Protein AF-A0A1V5X1Z9-F1 (afdb_monomer_lite)

Secondary structure (DSSP, 8-state):
-EEEEEEEEEESSEEE-TT-PPSS-----EEEE-TTS-EEEE-SB-SPPP-STTPPPPPP-TTPPPPPPPP--TTT-BPPPPPPBSSBPPPPPPBTTS-PPPSTT-PPPP-SSSSPPPPBSS-STTPPB---BEEEEEEEEEEE-TT-EEE----PPPP-B---TTS----B-PPPPPPP-EEEEEEEEEEEESSEEE-PPP-SSSPPPP--EEEEE---

Structure (mmCIF, N/CA/C/O backbone):
data_AF-A0A1V5X1Z9-F1
#
_entry.id   AF-A0A1V5X1Z9-F1
#
loop_
_atom_site.group_PDB
_atom_site.id
_atom_site.type_symbol
_atom_site.label_atom_id
_atom_site.label_alt_id
_atom_site.label_comp_id
_atom_site.label_asym_id
_atom_site.label_entity_id
_atom_site.label_seq_id
_atom_site.pdbx_PDB_ins_code
_atom_site.Cartn_x
_atom_site.Cartn_y
_atom_site.Cartn_z
_atom_site.occupancy
_atom_site.B_iso_or_equiv
_atom_site.auth_seq_id
_atom_site.auth_comp_id
_atom_site.auth_asym_id
_atom_site.auth_atom_id
_atom_site.pdbx_PDB_model_num
ATOM 1 N N . MET A 1 1 ? 0.249 -7.127 9.457 1.00 92.25 1 MET A N 1
ATOM 2 C CA . MET A 1 1 ? 0.283 -6.802 10.901 1.00 92.25 1 MET A CA 1
ATOM 3 C C . MET A 1 1 ? -1.135 -6.832 11.445 1.00 92.25 1 MET A C 1
ATOM 5 O O . MET A 1 1 ? -2.021 -6.294 10.791 1.00 92.25 1 MET A O 1
ATOM 9 N N . PHE A 1 2 ? -1.340 -7.444 12.611 1.00 95.25 2 PHE A N 1
ATOM 10 C CA . PHE A 1 2 ? -2.622 -7.469 13.317 1.00 95.25 2 PHE A CA 1
ATOM 11 C C . PHE A 1 2 ? -2.446 -6.889 14.725 1.00 95.25 2 PHE A C 1
ATOM 13 O O . PHE A 1 2 ? -1.448 -7.183 15.382 1.00 95.25 2 PHE A O 1
ATOM 20 N N . MET A 1 3 ? -3.392 -6.063 15.171 1.00 97.62 3 MET A N 1
ATOM 21 C CA . MET A 1 3 ? -3.422 -5.475 16.510 1.00 97.62 3 MET A CA 1
ATOM 22 C C . MET A 1 3 ? -4.792 -5.706 17.142 1.00 97.62 3 MET A C 1
ATOM 24 O O . MET A 1 3 ? -5.802 -5.303 16.570 1.00 97.62 3 MET A O 1
ATOM 28 N N . TYR A 1 4 ? -4.811 -6.290 18.338 1.00 96.69 4 TYR A N 1
ATOM 29 C CA . TYR A 1 4 ? -6.003 -6.410 19.172 1.00 96.69 4 TYR A CA 1
ATOM 30 C C . TYR A 1 4 ? -5.846 -5.534 20.414 1.00 96.69 4 TYR A C 1
ATOM 32 O O . TYR A 1 4 ? -4.855 -5.652 21.135 1.00 96.69 4 TYR A O 1
ATOM 40 N N . ILE A 1 5 ? -6.815 -4.652 20.648 1.00 97.81 5 ILE A N 1
ATOM 41 C CA . ILE A 1 5 ? -6.845 -3.749 21.793 1.00 97.81 5 ILE A CA 1
ATOM 42 C C . ILE A 1 5 ? -8.166 -3.948 22.534 1.00 97.81 5 ILE A C 1
ATOM 44 O O . ILE A 1 5 ? -9.228 -3.545 22.058 1.00 97.81 5 ILE A O 1
ATOM 48 N N . ASP A 1 6 ? -8.098 -4.514 23.739 1.00 94.50 6 ASP A N 1
ATOM 49 C CA . ASP A 1 6 ? -9.248 -4.594 24.644 1.00 94.50 6 ASP A CA 1
ATOM 50 C C . ASP A 1 6 ? -9.464 -3.254 25.366 1.00 94.50 6 ASP A C 1
ATOM 52 O O . ASP A 1 6 ? -9.187 -3.092 26.553 1.00 94.50 6 ASP A O 1
ATOM 56 N N . GLY A 1 7 ? -9.880 -2.238 24.610 1.00 96.19 7 GLY A N 1
ATOM 57 C CA . GLY A 1 7 ? -10.048 -0.884 25.127 1.00 96.19 7 GLY A CA 1
ATOM 58 C C . GLY A 1 7 ? -9.878 0.198 24.068 1.00 96.19 7 GLY A C 1
ATOM 59 O O . GLY A 1 7 ? -10.197 0.004 22.894 1.00 96.19 7 GLY A O 1
ATOM 60 N N . ALA A 1 8 ? -9.396 1.361 24.503 1.00 97.50 8 ALA A N 1
ATOM 61 C CA . ALA A 1 8 ? -9.152 2.500 23.629 1.00 97.50 8 ALA A CA 1
ATOM 62 C C . ALA A 1 8 ? -7.737 2.458 23.029 1.00 97.50 8 ALA A C 1
ATOM 64 O O . ALA A 1 8 ? -6.744 2.380 23.751 1.00 97.50 8 ALA A O 1
ATOM 65 N N . LEU A 1 9 ? -7.649 2.576 21.705 1.00 98.38 9 LEU A N 1
ATOM 66 C CA . LEU A 1 9 ? -6.423 2.865 20.972 1.00 98.38 9 LEU A CA 1
ATOM 67 C C . LEU A 1 9 ? -6.322 4.377 20.742 1.00 98.38 9 LEU A C 1
ATOM 69 O O . LEU A 1 9 ? -7.081 4.932 19.948 1.00 98.38 9 LEU A O 1
ATOM 73 N N . THR A 1 10 ? -5.349 5.027 21.381 1.00 98.25 10 THR A N 1
ATOM 74 C CA . THR A 1 10 ? -5.017 6.438 21.131 1.00 98.25 10 THR A CA 1
ATOM 75 C C . THR A 1 10 ? -3.723 6.539 20.331 1.00 98.25 10 THR A C 1
ATOM 77 O O . THR A 1 10 ? -2.655 6.151 20.803 1.00 98.25 10 THR A O 1
ATOM 80 N N . VAL A 1 11 ? -3.800 7.091 19.121 1.00 98.31 11 VAL A N 1
ATOM 81 C CA . VAL A 1 11 ? -2.659 7.266 18.217 1.00 98.31 11 VAL A CA 1
ATOM 82 C C . VAL A 1 11 ? -2.198 8.719 18.252 1.00 98.31 11 VAL A C 1
ATOM 84 O O . VAL A 1 11 ? -2.808 9.581 17.627 1.00 98.31 11 VAL A O 1
ATOM 87 N N . ASN A 1 12 ? -1.096 8.966 18.967 1.00 97.69 12 ASN A N 1
ATOM 88 C CA . ASN A 1 12 ? -0.412 10.269 19.016 1.00 97.69 12 ASN A CA 1
ATOM 89 C C . ASN A 1 12 ? 0.846 10.337 18.137 1.00 97.69 12 ASN A C 1
ATOM 91 O O . ASN A 1 12 ? 1.327 11.425 17.826 1.00 97.69 12 ASN A O 1
ATOM 95 N N . GLY A 1 13 ? 1.369 9.168 17.757 1.00 97.50 13 GLY A N 1
ATOM 96 C CA . GLY A 1 13 ? 2.518 8.998 16.872 1.00 97.50 13 GLY A CA 1
ATOM 97 C C . GLY A 1 13 ? 2.114 8.362 15.544 1.00 97.50 13 GLY A C 1
ATOM 98 O O . GLY A 1 13 ? 1.044 8.639 15.010 1.00 97.50 13 GLY A O 1
ATOM 99 N N . THR A 1 14 ? 2.969 7.497 14.998 1.00 98.31 14 THR A N 1
ATOM 100 C CA . THR A 1 14 ? 2.720 6.835 13.711 1.00 98.31 14 THR A CA 1
ATOM 101 C C . THR A 1 14 ? 2.640 5.318 13.866 1.00 98.31 14 THR A C 1
ATOM 103 O O . THR A 1 14 ? 3.598 4.692 14.309 1.00 98.31 14 THR A O 1
ATOM 106 N N . ILE A 1 15 ? 1.530 4.724 13.426 1.00 98.56 15 ILE A N 1
ATOM 107 C CA . ILE A 1 15 ? 1.424 3.293 13.117 1.00 98.56 15 ILE A CA 1
ATOM 108 C C . ILE A 1 15 ? 1.569 3.162 11.600 1.00 98.56 15 ILE A C 1
ATOM 110 O O . ILE A 1 15 ? 0.828 3.797 10.850 1.00 98.56 15 ILE A O 1
ATOM 114 N N . SER A 1 16 ? 2.546 2.385 11.126 1.00 97.88 16 SER A N 1
ATOM 115 C CA . SER A 1 16 ? 2.891 2.363 9.702 1.00 97.88 16 SER A CA 1
ATOM 116 C C . SER A 1 16 ? 3.192 0.968 9.171 1.00 97.88 16 SER A C 1
ATOM 118 O O . SER A 1 16 ? 4.108 0.304 9.649 1.00 97.88 16 SER A O 1
ATOM 120 N N . MET A 1 17 ? 2.498 0.603 8.095 1.00 98.25 17 MET A N 1
ATOM 121 C CA . MET A 1 17 ? 2.847 -0.480 7.169 1.00 98.25 17 MET A CA 1
ATOM 122 C C . MET A 1 17 ? 3.291 0.059 5.795 1.00 98.25 17 MET A C 1
ATOM 124 O O . MET A 1 17 ? 3.358 -0.687 4.818 1.00 98.25 17 MET A O 1
ATOM 128 N N . THR A 1 18 ? 3.635 1.352 5.717 1.00 98.19 18 THR A N 1
ATOM 129 C CA . THR A 1 18 ? 4.246 1.960 4.526 1.00 98.19 18 THR A CA 1
ATOM 130 C C . THR A 1 18 ? 5.542 1.249 4.163 1.00 98.19 18 THR A C 1
ATOM 132 O O . THR A 1 18 ? 6.395 1.093 5.039 1.00 98.19 18 THR A O 1
ATOM 135 N N . ALA A 1 19 ? 5.683 0.858 2.892 1.00 97.06 19 ALA A N 1
ATOM 136 C CA . ALA A 1 19 ? 6.853 0.151 2.360 1.00 97.06 19 ALA A CA 1
ATOM 137 C C . ALA A 1 19 ? 7.224 -1.140 3.135 1.00 97.06 19 ALA A C 1
ATOM 139 O O . ALA A 1 19 ? 8.391 -1.519 3.205 1.00 97.06 19 ALA A O 1
ATOM 140 N N . ARG A 1 20 ? 6.243 -1.806 3.763 1.00 97.50 20 ARG A N 1
ATOM 141 C CA . ARG A 1 20 ? 6.429 -3.001 4.615 1.00 97.50 20 ARG A CA 1
ATOM 142 C C . ARG A 1 20 ? 5.559 -4.197 4.202 1.00 97.50 20 ARG A C 1
ATOM 144 O O . ARG A 1 20 ? 5.287 -5.072 5.020 1.00 97.50 20 ARG A O 1
ATOM 151 N N . GLY A 1 21 ? 5.087 -4.229 2.960 1.00 97.50 21 GLY A N 1
ATOM 152 C CA . GLY A 1 21 ? 4.392 -5.376 2.381 1.00 97.50 21 GLY A CA 1
ATOM 153 C C . GLY A 1 21 ? 5.284 -6.618 2.309 1.00 97.50 21 GLY A C 1
ATOM 154 O O . GLY A 1 21 ? 6.498 -6.519 2.116 1.00 97.50 21 GLY A O 1
ATOM 155 N N . ALA A 1 22 ? 4.671 -7.792 2.471 1.00 97.19 22 ALA A N 1
ATOM 156 C CA . ALA A 1 22 ? 5.354 -9.073 2.314 1.00 97.19 22 ALA A CA 1
ATOM 157 C C . ALA A 1 22 ? 5.874 -9.264 0.875 1.00 97.19 22 ALA A C 1
ATOM 159 O O . ALA A 1 22 ? 5.162 -8.985 -0.090 1.00 97.19 22 ALA A O 1
ATOM 160 N N . ALA A 1 23 ? 7.106 -9.757 0.744 1.00 96.31 23 ALA A N 1
ATOM 161 C CA . ALA A 1 23 ? 7.756 -9.999 -0.540 1.00 96.31 23 ALA A CA 1
ATOM 162 C C . ALA A 1 23 ? 7.627 -11.459 -0.964 1.00 96.31 23 ALA A C 1
ATOM 164 O O . ALA A 1 23 ? 7.991 -12.351 -0.199 1.00 96.31 23 ALA A O 1
ATOM 165 N N . ASN A 1 24 ? 7.199 -11.698 -2.204 1.00 95.75 24 ASN A N 1
ATOM 166 C CA . ASN A 1 24 ? 7.117 -13.032 -2.808 1.00 95.75 24 ASN A CA 1
ATOM 167 C C . ASN A 1 24 ? 6.171 -13.991 -2.062 1.00 95.75 24 ASN A C 1
ATOM 169 O O . ASN A 1 24 ? 6.350 -15.206 -2.113 1.00 95.75 24 ASN A O 1
ATOM 173 N N . VAL A 1 25 ? 5.151 -13.452 -1.387 1.00 96.00 25 VAL A N 1
ATOM 174 C CA . VAL A 1 25 ? 4.152 -14.236 -0.647 1.00 96.00 25 VAL A CA 1
ATOM 175 C C . VAL A 1 25 ? 2.793 -14.085 -1.331 1.00 96.00 25 VAL A C 1
ATOM 177 O O . VAL A 1 25 ? 2.284 -12.963 -1.392 1.00 96.00 25 VAL A O 1
ATOM 180 N N . PRO A 1 26 ? 2.196 -15.167 -1.868 1.00 96.25 26 PRO A N 1
ATOM 181 C CA . PRO A 1 26 ? 0.817 -15.136 -2.344 1.00 96.25 26 PRO A CA 1
ATOM 182 C C . PRO A 1 26 ? -0.129 -14.652 -1.243 1.00 96.25 26 PRO A C 1
ATOM 184 O O . PRO A 1 26 ? 0.076 -14.952 -0.070 1.00 96.25 26 PRO A O 1
ATOM 187 N N . GLY A 1 27 ? -1.160 -13.898 -1.611 1.00 96.00 27 GLY A N 1
ATOM 188 C CA . GLY A 1 27 ? -2.170 -13.497 -0.641 1.00 96.00 27 GLY A CA 1
ATOM 189 C C . GLY A 1 27 ? -3.084 -14.655 -0.263 1.00 96.00 27 GLY A C 1
ATOM 190 O O . GLY A 1 27 ? -3.405 -15.494 -1.102 1.00 96.00 27 GLY A O 1
ATOM 191 N N . ASP A 1 28 ? -3.569 -14.632 0.974 1.00 97.25 28 ASP A N 1
ATOM 192 C CA . ASP A 1 28 ? -4.687 -15.466 1.410 1.00 97.25 28 ASP A CA 1
ATOM 193 C C . ASP A 1 28 ? -5.966 -14.646 1.530 1.00 97.25 28 ASP A C 1
ATOM 195 O O . ASP A 1 28 ? -5.938 -13.427 1.728 1.00 97.25 28 ASP A O 1
ATOM 199 N N . ARG A 1 29 ? -7.104 -15.336 1.456 1.00 97.00 29 ARG A N 1
ATOM 200 C CA . ARG A 1 29 ? -8.385 -14.778 1.887 1.00 97.00 29 ARG A CA 1
ATOM 201 C C . ARG A 1 29 ? -8.396 -14.703 3.409 1.00 97.00 29 ARG A C 1
ATOM 203 O O . ARG A 1 29 ? -8.282 -15.731 4.072 1.00 97.00 29 ARG A O 1
ATOM 210 N N . ILE A 1 30 ? -8.567 -13.505 3.958 1.00 96.38 30 ILE A N 1
ATOM 211 C CA . ILE A 1 30 ? -8.602 -13.287 5.408 1.00 96.38 30 ILE A CA 1
ATOM 212 C C . ILE A 1 30 ? -10.043 -13.028 5.818 1.00 96.38 30 ILE A C 1
ATOM 214 O O . ILE A 1 30 ? -10.672 -12.099 5.312 1.00 96.38 30 ILE A O 1
ATOM 218 N N . LEU A 1 31 ? -10.547 -13.839 6.745 1.00 95.12 31 LEU A N 1
ATOM 219 C CA . LEU A 1 31 ? -11.892 -13.718 7.295 1.00 95.12 31 LEU A CA 1
ATOM 220 C C . LEU A 1 31 ? -11.814 -13.200 8.730 1.00 95.12 31 LEU A C 1
ATOM 222 O O . LEU A 1 31 ? -11.153 -13.798 9.577 1.00 95.12 31 LEU A O 1
ATOM 226 N N . ILE A 1 32 ? -12.508 -12.097 8.996 1.00 92.38 32 ILE A N 1
ATOM 227 C CA . ILE A 1 32 ? -12.774 -11.599 10.344 1.00 92.38 32 ILE A CA 1
ATOM 228 C C . ILE A 1 32 ? -14.208 -11.987 10.687 1.00 92.38 32 ILE A C 1
ATOM 230 O O . ILE A 1 32 ? -15.134 -11.564 9.997 1.00 92.38 32 ILE A O 1
ATOM 234 N N . LEU A 1 33 ? -14.378 -12.790 11.733 1.00 91.62 33 LEU A N 1
ATOM 235 C CA . LEU A 1 33 ? -15.676 -13.257 12.213 1.00 91.62 33 LEU A CA 1
ATOM 236 C C . LEU A 1 33 ? -16.048 -12.508 13.491 1.00 91.62 33 LEU A C 1
ATOM 238 O O . LEU A 1 33 ? -15.208 -12.354 14.378 1.00 91.62 33 LEU A O 1
ATOM 242 N N . THR A 1 34 ? -17.291 -12.047 13.577 1.00 87.62 34 THR A N 1
ATOM 243 C CA . THR A 1 34 ? -17.886 -11.571 14.830 1.00 87.62 34 THR A CA 1
ATOM 244 C C . THR A 1 34 ? -18.540 -12.728 15.575 1.00 87.62 34 THR A C 1
ATOM 246 O O . THR A 1 34 ? -18.894 -13.746 14.975 1.00 87.62 34 THR A O 1
ATOM 249 N N . ASP A 1 35 ? -18.776 -12.545 16.874 1.00 84.75 35 ASP A N 1
ATOM 250 C CA . ASP A 1 35 ? -19.512 -13.518 17.690 1.00 84.75 35 ASP A CA 1
ATOM 251 C C . ASP A 1 35 ? -20.956 -13.716 17.189 1.00 84.75 35 ASP A C 1
ATOM 253 O O . ASP A 1 35 ? -21.522 -14.798 17.323 1.00 84.75 35 ASP A O 1
ATOM 257 N N . SER A 1 36 ? -21.529 -12.698 16.532 1.00 84.81 36 SER A N 1
ATOM 258 C CA . SER A 1 36 ? -22.835 -12.755 15.861 1.00 84.81 36 SER A CA 1
ATOM 259 C C . SER A 1 36 ? -22.832 -13.532 14.532 1.00 84.81 36 SER A C 1
ATOM 261 O O . SER A 1 36 ? -23.876 -13.675 13.898 1.00 84.81 36 SER A O 1
ATOM 263 N N . GLY A 1 37 ? -21.679 -14.050 14.093 1.00 85.50 37 GLY A N 1
ATOM 264 C CA . GLY A 1 37 ? -21.534 -14.820 12.854 1.00 85.50 37 GLY A CA 1
ATOM 265 C C . GLY A 1 37 ? -21.401 -13.970 11.586 1.00 85.50 37 GLY A C 1
ATOM 266 O O . GLY A 1 37 ? -21.348 -14.520 10.485 1.00 85.50 37 GLY A O 1
ATOM 267 N N . THR A 1 38 ? -21.308 -12.642 11.714 1.00 91.38 38 THR A N 1
ATOM 268 C CA . THR A 1 38 ? -21.020 -11.753 10.581 1.00 91.38 38 THR A CA 1
ATOM 269 C C . THR A 1 38 ? -19.558 -11.903 10.173 1.00 91.38 38 THR A C 1
ATOM 271 O O . THR A 1 38 ? -18.660 -11.902 11.015 1.00 91.38 38 THR A O 1
ATOM 274 N N . SER A 1 39 ? -19.303 -12.008 8.867 1.00 92.62 39 SER A N 1
ATOM 275 C CA . SER A 1 39 ? -17.952 -12.148 8.323 1.00 92.62 39 SER A CA 1
ATOM 276 C C . SER A 1 39 ? -17.544 -10.952 7.470 1.00 92.62 39 SER A C 1
ATOM 278 O O . SER A 1 39 ? -18.273 -10.554 6.560 1.00 92.62 39 SER A O 1
ATOM 280 N N . TYR A 1 40 ? -16.331 -10.456 7.684 1.00 95.06 40 TYR A N 1
ATOM 281 C CA . TYR A 1 40 ? -15.677 -9.486 6.815 1.00 95.06 40 TYR A CA 1
ATOM 282 C C . TYR A 1 40 ? -14.489 -10.137 6.121 1.00 95.06 40 TYR A C 1
ATOM 284 O O . TYR A 1 40 ? -13.618 -10.706 6.775 1.00 95.06 40 TYR A O 1
ATOM 292 N N . GLU A 1 41 ? -14.443 -10.028 4.797 1.00 96.06 41 GLU A N 1
ATOM 293 C CA . GLU A 1 41 ? -13.353 -10.575 3.995 1.00 96.06 41 GLU A CA 1
ATOM 294 C C . GLU A 1 41 ? -12.386 -9.479 3.537 1.00 96.06 41 GLU A C 1
ATOM 296 O O . GLU A 1 41 ? -12.813 -8.384 3.152 1.00 96.06 41 GLU A O 1
ATOM 301 N N . ILE A 1 42 ? -11.095 -9.818 3.550 1.00 97.81 42 ILE A N 1
ATOM 302 C CA . ILE A 1 42 ? -10.045 -9.182 2.752 1.00 97.81 42 ILE A CA 1
ATOM 303 C C . ILE A 1 42 ? -9.625 -10.201 1.680 1.00 97.81 42 ILE A C 1
ATOM 305 O O . ILE A 1 42 ? -9.186 -11.302 2.038 1.00 97.81 42 ILE A O 1
ATOM 309 N N . PRO A 1 43 ? -9.761 -9.879 0.381 1.00 97.75 43 PRO A N 1
ATOM 310 C CA . PRO A 1 43 ? -9.494 -10.834 -0.686 1.00 97.75 43 PRO A CA 1
ATOM 311 C C . PRO A 1 43 ? -7.993 -11.102 -0.842 1.00 97.75 43 PRO A C 1
ATOM 313 O O . PRO A 1 43 ? -7.167 -10.211 -0.650 1.00 97.75 43 PRO A O 1
ATOM 316 N N . ALA A 1 44 ? -7.657 -12.324 -1.264 1.00 98.00 44 ALA A N 1
ATOM 317 C CA . ALA A 1 44 ? -6.283 -12.762 -1.531 1.00 98.00 44 ALA A CA 1
ATOM 318 C C . ALA A 1 44 ? -5.566 -11.908 -2.588 1.00 98.00 44 ALA A C 1
ATOM 320 O O . ALA A 1 44 ? -4.365 -11.659 -2.484 1.00 98.00 44 ALA A O 1
ATOM 321 N N . VAL A 1 45 ? -6.304 -11.462 -3.605 1.00 98.12 45 VAL A N 1
ATOM 322 C CA . VAL A 1 45 ? -5.789 -10.644 -4.706 1.00 98.12 45 VAL A CA 1
ATOM 323 C C . VAL A 1 45 ? -6.248 -9.205 -4.505 1.00 98.12 45 VAL A C 1
ATOM 325 O O . VAL A 1 45 ? -7.428 -8.947 -4.264 1.00 98.12 45 VAL A O 1
ATOM 328 N N . GLY A 1 46 ? -5.298 -8.279 -4.582 1.00 98.19 46 GLY A N 1
ATOM 329 C CA . GLY A 1 46 ? -5.541 -6.843 -4.519 1.00 98.19 46 GLY A CA 1
ATOM 330 C C . GLY A 1 46 ? -5.805 -6.232 -5.892 1.00 98.19 46 GLY A C 1
ATOM 331 O O . GLY A 1 46 ? -6.218 -6.904 -6.837 1.00 98.19 46 GLY A O 1
ATOM 332 N N . GLY A 1 47 ? -5.554 -4.930 -6.007 1.00 98.50 47 GLY A N 1
ATOM 333 C CA . GLY A 1 47 ? -5.670 -4.216 -7.274 1.00 98.50 47 GLY A CA 1
ATOM 334 C C . GLY A 1 47 ? -4.740 -4.791 -8.348 1.00 98.50 47 GLY A C 1
ATOM 335 O O . GLY A 1 47 ? -3.600 -5.168 -8.066 1.00 98.50 47 GLY A O 1
ATOM 336 N N . ALA A 1 48 ? -5.219 -4.852 -9.590 1.00 98.44 48 ALA A N 1
ATOM 337 C CA . ALA A 1 48 ? -4.416 -5.267 -10.736 1.00 98.44 48 ALA A CA 1
ATOM 338 C C . ALA A 1 48 ? -3.235 -4.311 -10.988 1.00 98.44 48 ALA A C 1
ATOM 340 O O . ALA A 1 48 ? -3.325 -3.104 -10.750 1.00 98.44 48 ALA A O 1
ATOM 341 N N . GLY A 1 49 ? -2.126 -4.854 -11.491 1.00 97.75 49 GLY A N 1
ATOM 342 C CA . GLY A 1 49 ? -0.987 -4.047 -11.921 1.00 97.75 49 GLY A CA 1
ATOM 343 C C . GLY A 1 49 ? -1.281 -3.270 -13.208 1.00 97.75 49 GLY A C 1
ATOM 344 O O . GLY A 1 49 ? -2.148 -3.652 -13.996 1.00 97.75 49 GLY A O 1
ATOM 345 N N . GLY A 1 50 ? -0.533 -2.194 -13.442 1.00 96.38 50 GLY A N 1
ATOM 346 C CA . GLY A 1 50 ? -0.543 -1.483 -14.716 1.00 96.38 50 GLY A CA 1
ATOM 347 C C . GLY A 1 50 ? -0.074 -2.412 -15.837 1.00 96.38 50 GLY A C 1
ATOM 348 O O . GLY A 1 50 ? 1.061 -2.889 -15.811 1.00 96.38 50 GLY A O 1
ATOM 349 N N . ALA A 1 51 ? -0.950 -2.684 -16.806 1.00 90.88 51 ALA A N 1
ATOM 350 C CA . ALA A 1 51 ? -0.745 -3.738 -17.803 1.00 90.88 51 ALA A CA 1
ATOM 351 C C . ALA A 1 51 ? 0.313 -3.405 -18.871 1.00 90.88 51 ALA A C 1
ATOM 353 O O . ALA A 1 51 ? 0.916 -4.304 -19.452 1.00 90.88 51 ALA A O 1
ATOM 354 N N . SER A 1 52 ? 0.534 -2.121 -19.149 1.00 83.06 52 SER A N 1
ATOM 355 C CA . SER A 1 52 ? 1.416 -1.649 -20.219 1.00 83.06 52 SER A CA 1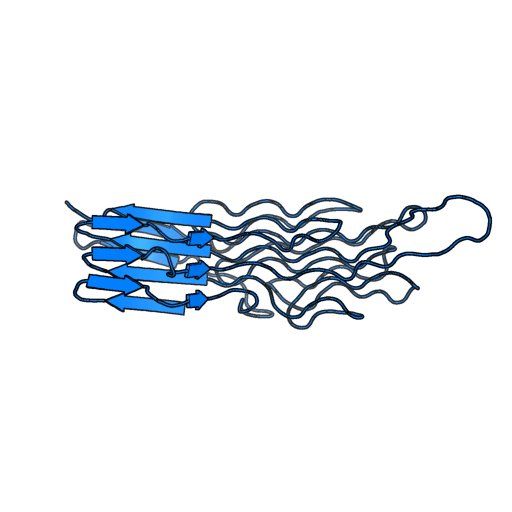
ATOM 356 C C . SER A 1 52 ? 1.935 -0.249 -19.918 1.00 83.06 52 SER A C 1
ATOM 358 O O . SER A 1 52 ? 1.448 0.394 -18.996 1.00 83.06 52 SER A O 1
ATOM 360 N N . ARG A 1 53 ? 2.898 0.231 -20.711 1.00 87.31 53 ARG A N 1
ATOM 361 C CA . ARG A 1 53 ? 3.515 1.565 -20.616 1.00 87.31 53 ARG A CA 1
ATOM 362 C C . ARG A 1 53 ? 2.589 2.655 -20.042 1.00 87.31 53 ARG A C 1
ATOM 364 O O . ARG A 1 53 ? 1.492 2.859 -20.555 1.00 87.31 53 ARG A O 1
ATOM 371 N N . ASP A 1 54 ? 3.078 3.373 -19.029 1.00 87.69 54 ASP A N 1
ATOM 372 C CA . ASP A 1 54 ? 2.406 4.507 -18.367 1.00 87.69 54 ASP A CA 1
ATOM 373 C C . ASP A 1 54 ? 1.054 4.162 -17.697 1.00 87.69 54 ASP A C 1
ATOM 375 O O . ASP A 1 54 ? 0.376 5.046 -17.172 1.00 87.69 54 ASP A O 1
ATOM 379 N N . ALA A 1 55 ? 0.663 2.882 -17.649 1.00 93.12 55 ALA A N 1
ATOM 380 C CA . ALA A 1 55 ? -0.532 2.456 -16.936 1.00 93.12 55 ALA A CA 1
ATOM 381 C C . ALA A 1 55 ? -0.322 2.541 -15.422 1.00 93.12 55 ALA A C 1
ATOM 383 O O . ALA A 1 55 ? 0.622 1.977 -14.859 1.00 93.12 55 ALA A O 1
ATOM 384 N N . VAL A 1 56 ? -1.259 3.209 -14.758 1.00 95.94 56 VAL A N 1
ATOM 385 C CA . VAL A 1 56 ? -1.337 3.261 -13.299 1.00 95.94 56 VAL A CA 1
ATOM 386 C C . VAL A 1 56 ? -1.747 1.908 -12.723 1.00 95.94 56 VAL A C 1
ATOM 388 O O . VAL A 1 56 ? -2.417 1.109 -13.382 1.00 95.94 56 VAL A O 1
ATOM 391 N N . GLY A 1 57 ? -1.353 1.654 -11.477 1.00 97.50 57 GLY A N 1
ATOM 392 C CA . GLY A 1 57 ? -1.867 0.507 -10.737 1.00 97.50 57 GLY A CA 1
ATOM 393 C C . GLY A 1 57 ? -3.341 0.705 -10.378 1.00 97.50 57 GLY A C 1
ATOM 394 O O . GLY A 1 57 ? -3.771 1.814 -10.059 1.00 97.50 57 GLY A O 1
ATOM 395 N N . VAL A 1 58 ? -4.126 -0.369 -10.408 1.00 98.38 58 VAL A N 1
ATOM 396 C CA . VAL A 1 58 ? -5.536 -0.326 -10.005 1.00 98.38 58 VAL A CA 1
ATOM 397 C C . VAL A 1 58 ? -5.626 -0.265 -8.483 1.00 98.38 58 VAL A C 1
ATOM 399 O O . VAL A 1 58 ? -4.842 -0.903 -7.775 1.00 98.38 58 VAL A O 1
ATOM 402 N N . ALA A 1 59 ? -6.576 0.514 -7.970 1.00 98.38 59 ALA A N 1
ATOM 403 C CA . ALA A 1 59 ? -6.803 0.605 -6.536 1.00 98.38 59 ALA A CA 1
ATOM 404 C C . ALA A 1 59 ? -7.305 -0.725 -5.944 1.00 98.38 59 ALA A C 1
ATOM 406 O O . ALA A 1 59 ? -7.994 -1.500 -6.608 1.00 98.38 59 ALA A O 1
ATOM 407 N N . GLY A 1 60 ? -6.969 -0.981 -4.682 1.00 97.62 60 GLY A N 1
ATOM 408 C CA . GLY A 1 60 ? -7.527 -2.097 -3.924 1.00 97.62 60 GLY A CA 1
ATOM 409 C C . GLY A 1 60 ? -9.012 -1.893 -3.612 1.00 97.62 60 GLY A C 1
ATOM 410 O O . GLY A 1 60 ? -9.496 -0.767 -3.506 1.00 97.62 60 GLY A O 1
ATOM 411 N N . SER A 1 61 ? -9.734 -2.993 -3.4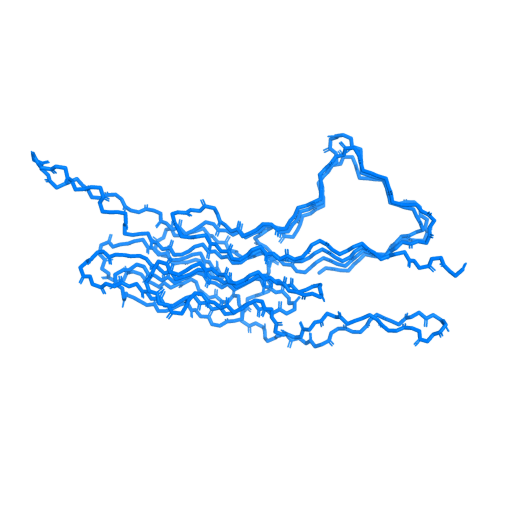10 1.00 96.44 61 SER A N 1
ATOM 412 C CA . SER A 1 61 ? -11.143 -3.000 -2.992 1.00 96.44 61 SER A CA 1
ATOM 413 C C . SER A 1 61 ? -11.352 -3.920 -1.791 1.00 96.44 61 SER A C 1
ATOM 415 O O . SER A 1 61 ? -10.574 -4.848 -1.591 1.00 96.44 61 SER A O 1
ATOM 417 N N . ASN A 1 62 ? -12.412 -3.706 -1.006 1.00 94.12 62 ASN A N 1
ATOM 418 C CA . ASN A 1 62 ? -12.815 -4.601 0.091 1.00 94.12 62 ASN A CA 1
ATOM 419 C C . ASN A 1 62 ? -11.701 -4.926 1.106 1.00 94.12 62 ASN A C 1
ATOM 421 O O . ASN A 1 62 ? -11.567 -6.062 1.542 1.00 94.12 62 ASN A O 1
ATOM 425 N N . GLY A 1 63 ? -10.900 -3.938 1.510 1.00 94.62 63 GLY A N 1
ATOM 426 C CA . GLY A 1 63 ? -9.825 -4.161 2.483 1.00 94.62 63 GLY A CA 1
ATOM 427 C C . GLY A 1 63 ? -8.482 -4.583 1.876 1.00 94.62 63 GLY A C 1
ATOM 428 O O . GLY A 1 63 ? -7.534 -4.823 2.629 1.00 94.62 63 GLY A O 1
ATOM 429 N N . ALA A 1 64 ? -8.392 -4.690 0.545 1.00 97.25 64 ALA A N 1
ATOM 430 C CA . ALA A 1 64 ? -7.199 -5.137 -0.168 1.00 97.25 64 ALA A CA 1
ATOM 431 C C . ALA A 1 64 ? -6.205 -4.014 -0.498 1.00 97.25 64 ALA A C 1
ATOM 433 O O . ALA A 1 64 ? -6.515 -2.820 -0.457 1.00 97.25 64 ALA A O 1
ATOM 434 N N . THR A 1 65 ? -4.991 -4.423 -0.856 1.00 98.50 65 THR A N 1
ATOM 435 C CA . THR A 1 65 ? -3.908 -3.537 -1.295 1.00 98.50 65 THR A CA 1
ATOM 436 C C . THR A 1 65 ? -4.080 -3.112 -2.759 1.00 98.50 65 THR A C 1
ATOM 438 O O . THR A 1 65 ? -4.857 -3.710 -3.509 1.00 98.50 65 THR A O 1
ATOM 441 N N . GLY A 1 66 ? -3.370 -2.066 -3.178 1.00 98.50 66 GLY A N 1
ATOM 442 C CA . GLY A 1 66 ? -3.359 -1.601 -4.567 1.00 98.50 66 GLY A CA 1
ATOM 443 C C . GLY A 1 66 ? -2.337 -2.331 -5.444 1.00 98.50 66 GLY A C 1
ATOM 444 O O . GLY A 1 66 ? -1.379 -2.927 -4.951 1.00 98.50 66 GLY A O 1
ATOM 445 N N . GLY A 1 67 ? -2.517 -2.262 -6.762 1.00 98.50 67 GLY A N 1
ATOM 446 C CA . GLY A 1 67 ? -1.562 -2.787 -7.741 1.00 98.50 67 GLY A CA 1
ATOM 447 C C . GLY A 1 67 ? -0.385 -1.847 -8.001 1.00 98.50 67 GLY A C 1
ATOM 448 O O . GLY A 1 67 ? -0.469 -0.640 -7.772 1.00 98.50 67 GLY A O 1
ATOM 449 N N . GLY A 1 68 ? 0.724 -2.389 -8.495 1.00 98.00 68 GLY A N 1
ATOM 450 C CA . GLY A 1 68 ? 1.877 -1.604 -8.929 1.00 98.00 68 GLY A CA 1
ATOM 451 C C . GLY A 1 68 ? 1.670 -1.014 -10.320 1.00 98.00 68 GLY A C 1
ATOM 452 O O . GLY A 1 68 ? 0.996 -1.600 -11.164 1.00 98.00 68 GLY A O 1
ATOM 453 N N . ALA A 1 69 ? 2.246 0.153 -10.572 1.00 96.56 69 ALA A N 1
ATOM 454 C CA . ALA A 1 69 ? 2.196 0.804 -11.874 1.00 96.56 69 ALA A CA 1
ATOM 455 C C . ALA A 1 69 ? 3.134 0.142 -12.889 1.00 96.56 69 ALA A C 1
ATOM 457 O O . ALA A 1 69 ? 4.140 -0.466 -12.518 1.00 96.56 69 ALA A O 1
ATOM 458 N N . ALA A 1 70 ? 2.861 0.321 -14.177 1.00 94.00 70 ALA A N 1
ATOM 459 C CA . ALA A 1 70 ? 3.834 0.026 -15.219 1.00 94.00 70 ALA A CA 1
ATOM 460 C C . ALA A 1 70 ? 4.996 1.036 -15.209 1.00 94.00 70 ALA A C 1
ATOM 462 O O . ALA A 1 70 ? 4.897 2.123 -14.638 1.00 94.00 70 ALA A O 1
ATOM 463 N N . GLY A 1 71 ? 6.099 0.686 -15.868 1.00 90.38 71 GLY A N 1
ATOM 464 C CA . GLY A 1 71 ? 7.148 1.640 -16.227 1.00 90.38 71 GLY A CA 1
ATOM 465 C C . GLY A 1 71 ? 6.773 2.490 -17.447 1.00 90.38 71 GLY A C 1
ATOM 466 O O . GLY A 1 71 ? 5.802 2.204 -18.151 1.00 90.38 71 GLY A O 1
ATOM 467 N N . GLY A 1 72 ? 7.565 3.528 -17.712 1.00 84.50 72 GLY A N 1
ATOM 468 C CA . GLY A 1 72 ? 7.371 4.469 -18.821 1.00 84.50 72 GLY A CA 1
ATOM 469 C C . GLY A 1 72 ? 8.528 4.501 -19.814 1.00 84.50 72 GLY A C 1
ATOM 470 O O . GLY A 1 72 ? 9.610 3.966 -19.557 1.00 84.50 72 GLY A O 1
ATOM 471 N N . GLY A 1 73 ? 8.302 5.158 -20.953 1.00 73.94 73 GLY A N 1
ATOM 472 C CA . GLY A 1 73 ? 9.311 5.359 -21.998 1.00 73.94 73 GLY A CA 1
ATOM 473 C C . GLY A 1 73 ? 8.695 5.603 -23.377 1.00 73.94 73 GLY A C 1
ATOM 474 O O . GLY A 1 73 ? 7.883 4.814 -23.851 1.00 73.94 73 GLY A O 1
ATOM 475 N N . THR A 1 74 ? 9.086 6.689 -24.047 1.00 62.94 74 THR A N 1
ATOM 476 C CA . THR A 1 74 ? 8.446 7.137 -25.297 1.00 62.94 74 THR A CA 1
ATOM 477 C C . THR A 1 74 ? 8.795 6.298 -26.525 1.00 62.94 74 THR A C 1
ATOM 479 O O . THR A 1 74 ? 7.933 6.119 -27.380 1.00 62.94 74 THR A O 1
ATOM 482 N N . THR A 1 75 ? 10.007 5.740 -26.593 1.00 61.84 75 THR A N 1
ATOM 483 C CA . THR A 1 75 ? 10.484 4.988 -27.772 1.00 61.84 75 THR A CA 1
ATOM 484 C C . THR A 1 75 ? 10.366 3.472 -27.619 1.00 61.84 75 THR A C 1
ATOM 486 O O . THR A 1 75 ? 10.019 2.787 -28.573 1.00 61.84 75 THR A O 1
ATOM 489 N N . TRP A 1 76 ? 10.642 2.940 -26.425 1.00 62.94 76 TRP A N 1
ATOM 490 C CA . TRP A 1 76 ? 10.791 1.492 -26.212 1.00 62.94 76 TRP A CA 1
ATOM 491 C C . TRP A 1 76 ? 9.701 0.879 -25.333 1.00 62.94 76 TRP A C 1
ATOM 493 O O . TRP A 1 76 ? 9.787 -0.298 -25.006 1.00 62.94 76 TRP A O 1
ATOM 503 N N . GLY A 1 77 ? 8.670 1.639 -24.953 1.00 73.19 77 GLY A N 1
ATOM 504 C CA . GLY A 1 77 ? 7.591 1.140 -24.102 1.00 73.19 77 GLY A CA 1
ATOM 505 C C . GLY A 1 77 ? 7.945 1.131 -22.614 1.00 73.19 77 GLY A C 1
ATOM 506 O O . GLY A 1 77 ? 8.877 1.794 -22.164 1.00 73.19 77 GLY A O 1
ATOM 507 N N . GLY A 1 78 ? 7.169 0.386 -21.838 1.00 83.38 78 GLY A N 1
ATOM 508 C CA . GLY A 1 78 ? 7.311 0.257 -20.397 1.00 83.38 78 GLY A CA 1
ATOM 509 C C . GLY A 1 78 ? 6.767 -1.089 -19.947 1.00 83.38 78 GLY A C 1
ATOM 510 O O . GLY A 1 78 ? 5.832 -1.616 -20.554 1.00 83.38 78 GLY A O 1
ATOM 511 N N . SER A 1 79 ? 7.385 -1.662 -18.920 1.00 90.50 79 SER A N 1
ATOM 512 C CA . SER A 1 79 ? 7.060 -3.017 -18.474 1.00 90.50 79 SER A CA 1
ATOM 513 C C . SER A 1 79 ? 5.925 -2.999 -17.460 1.00 90.50 79 SER A C 1
ATOM 515 O O . SER A 1 79 ? 5.800 -2.045 -16.693 1.00 90.50 79 SER A O 1
ATOM 517 N N . ALA A 1 80 ? 5.127 -4.063 -17.429 1.00 94.50 80 ALA A N 1
ATOM 518 C CA . ALA A 1 80 ? 3.988 -4.167 -16.526 1.00 94.50 80 ALA A CA 1
ATOM 519 C C . ALA A 1 80 ? 4.397 -4.128 -15.042 1.00 94.50 80 ALA A C 1
ATOM 521 O O . ALA A 1 80 ? 5.454 -4.643 -14.652 1.00 94.50 80 ALA A O 1
ATOM 522 N N . GLY A 1 81 ? 3.528 -3.530 -14.227 1.00 96.44 81 GLY A N 1
ATOM 523 C CA . GLY A 1 81 ? 3.531 -3.698 -12.776 1.00 96.44 81 GLY A CA 1
ATOM 524 C C . GLY A 1 81 ? 2.806 -4.982 -12.374 1.00 96.44 81 GLY A C 1
ATOM 525 O O . GLY A 1 81 ? 2.077 -5.573 -13.173 1.00 96.44 81 GLY A O 1
ATOM 526 N N . SER A 1 82 ? 2.981 -5.420 -11.131 1.00 97.75 82 SER A N 1
ATOM 527 C CA . SER A 1 82 ? 2.292 -6.600 -10.609 1.00 97.75 82 SER A CA 1
ATOM 528 C C . SER A 1 82 ? 1.034 -6.240 -9.822 1.00 97.75 82 SER A C 1
ATOM 530 O O . SER A 1 82 ? 0.857 -5.110 -9.362 1.00 97.75 82 SER A O 1
ATOM 532 N N . ALA A 1 83 ? 0.122 -7.204 -9.695 1.00 98.38 83 ALA A N 1
ATOM 533 C CA . ALA A 1 83 ? -1.048 -7.061 -8.838 1.00 98.38 83 ALA A CA 1
ATOM 534 C C . ALA A 1 83 ? -0.649 -7.039 -7.354 1.00 98.38 83 ALA A C 1
ATOM 536 O O . ALA A 1 83 ? 0.353 -7.641 -6.956 1.00 98.38 83 ALA A O 1
ATOM 537 N N . GLY A 1 84 ? -1.456 -6.358 -6.542 1.00 98.31 84 GLY A N 1
ATOM 538 C CA . GLY A 1 84 ? -1.393 -6.474 -5.090 1.00 98.31 84 GLY A CA 1
ATOM 539 C C . GLY A 1 84 ? -1.916 -7.825 -4.600 1.00 98.31 84 GLY A C 1
ATOM 540 O O . GLY A 1 84 ? -2.570 -8.577 -5.325 1.00 98.31 84 GLY A O 1
ATOM 541 N N . THR A 1 85 ? -1.656 -8.117 -3.335 1.00 98.31 85 THR A N 1
ATOM 542 C CA . THR A 1 85 ? -2.160 -9.276 -2.590 1.00 98.31 85 THR A CA 1
ATOM 543 C C . THR A 1 85 ? -2.868 -8.808 -1.321 1.00 98.31 85 THR A C 1
ATOM 545 O O . THR A 1 85 ? -2.853 -7.620 -0.996 1.00 98.31 85 THR A O 1
ATOM 548 N N . SER A 1 86 ? -3.442 -9.712 -0.532 1.00 97.25 86 SER A N 1
ATOM 549 C CA . SER A 1 86 ? -3.907 -9.352 0.810 1.00 97.25 86 SER A CA 1
ATOM 550 C C . SER A 1 86 ? -2.786 -8.840 1.720 1.00 97.25 86 SER A C 1
ATOM 552 O O . SER A 1 86 ? -3.090 -8.099 2.644 1.00 97.25 86 SER A O 1
ATOM 554 N N . TYR A 1 87 ? -1.511 -9.164 1.465 1.00 97.50 87 TYR A N 1
ATOM 555 C CA . TYR A 1 87 ? -0.380 -8.852 2.351 1.00 97.50 87 TYR A CA 1
ATOM 556 C C . TYR A 1 87 ? 0.517 -7.704 1.882 1.00 97.50 87 TYR A C 1
ATOM 558 O O . TYR A 1 87 ? 1.246 -7.118 2.693 1.00 97.50 87 TYR A O 1
ATOM 566 N N . SER A 1 88 ? 0.494 -7.395 0.589 1.00 98.12 88 SER A N 1
ATOM 567 C CA . SER A 1 88 ? 1.414 -6.453 -0.042 1.00 98.12 88 SER A CA 1
ATOM 568 C C . SER A 1 88 ? 0.805 -5.787 -1.263 1.00 98.12 88 SER A C 1
ATOM 570 O O . SER A 1 88 ? 0.140 -6.435 -2.064 1.00 98.12 88 SER A O 1
ATOM 572 N N . GLY A 1 89 ? 1.071 -4.496 -1.435 1.00 98.56 89 GLY A N 1
ATOM 573 C CA . GLY A 1 89 ? 0.810 -3.803 -2.685 1.00 98.56 89 GLY A CA 1
ATOM 574 C C . GLY A 1 89 ? 1.662 -4.384 -3.810 1.00 98.56 89 GLY A C 1
ATOM 575 O O . GLY A 1 89 ? 2.733 -4.952 -3.571 1.00 98.56 89 GLY A O 1
ATOM 576 N N . GLY A 1 90 ? 1.186 -4.232 -5.040 1.00 98.44 90 GLY A N 1
ATOM 577 C CA . GLY A 1 90 ? 1.893 -4.707 -6.223 1.00 98.44 90 GLY A CA 1
ATOM 578 C C . GLY A 1 90 ? 3.178 -3.924 -6.487 1.00 98.44 90 GLY A C 1
ATOM 579 O O . GLY A 1 90 ? 3.275 -2.738 -6.171 1.00 98.44 90 GLY A O 1
ATOM 580 N N . SER A 1 91 ? 4.169 -4.576 -7.080 1.00 97.81 91 SER A N 1
ATOM 581 C CA . SER A 1 91 ? 5.460 -3.975 -7.424 1.00 97.81 91 SER A CA 1
ATOM 582 C C . SER A 1 91 ? 5.375 -3.224 -8.752 1.00 97.81 91 SER A C 1
ATOM 584 O O . SER A 1 91 ? 4.622 -3.599 -9.652 1.00 97.81 91 SER A O 1
ATOM 586 N N . GLY A 1 92 ? 6.129 -2.139 -8.879 1.00 96.31 92 GLY A N 1
ATOM 587 C CA . GLY A 1 92 ? 6.159 -1.307 -10.076 1.00 96.31 92 GLY A CA 1
ATOM 588 C C . GLY A 1 92 ? 7.067 -1.875 -11.169 1.00 96.31 92 GLY A C 1
ATOM 589 O O . GLY A 1 92 ? 8.111 -2.462 -10.881 1.00 96.31 92 GLY A O 1
ATOM 590 N N . GLY A 1 93 ? 6.679 -1.705 -12.432 1.00 94.25 93 GLY A N 1
ATOM 591 C CA . GLY A 1 93 ? 7.433 -2.170 -13.599 1.00 94.25 93 GLY A CA 1
ATOM 592 C C . GLY A 1 93 ? 8.631 -1.282 -13.958 1.00 94.25 93 GLY A C 1
ATOM 593 O O . GLY A 1 93 ? 8.704 -0.119 -13.565 1.00 94.25 93 GLY A O 1
ATOM 594 N N . GLY A 1 94 ? 9.585 -1.818 -14.721 1.00 91.19 94 GLY A N 1
ATOM 595 C CA . GLY A 1 94 ? 10.754 -1.074 -15.195 1.00 91.19 94 GLY A CA 1
ATOM 596 C C . GLY A 1 94 ? 10.465 -0.242 -16.446 1.00 91.19 94 GLY A C 1
ATOM 597 O O . GLY A 1 94 ? 9.660 -0.639 -17.300 1.00 91.19 94 GLY A O 1
ATOM 598 N N . GLY A 1 95 ? 11.133 0.907 -16.576 1.00 88.25 95 GLY A N 1
ATOM 599 C CA . GLY A 1 95 ? 11.060 1.742 -17.779 1.00 88.25 95 GLY A CA 1
ATOM 600 C C . GLY A 1 95 ? 11.684 1.081 -19.018 1.00 88.25 95 GLY A C 1
ATOM 601 O O . GLY A 1 95 ? 12.464 0.135 -18.902 1.00 88.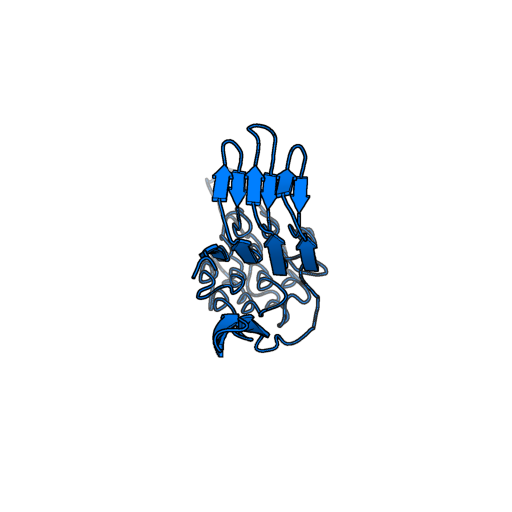25 95 GLY A O 1
ATOM 602 N N . TYR A 1 96 ? 11.344 1.584 -20.210 1.00 82.06 96 TYR A N 1
ATOM 603 C CA . TYR A 1 96 ? 11.886 1.147 -21.513 1.00 82.06 96 TYR A CA 1
ATOM 604 C C . TYR A 1 96 ? 11.770 -0.356 -21.833 1.00 82.06 96 TYR A C 1
ATOM 606 O 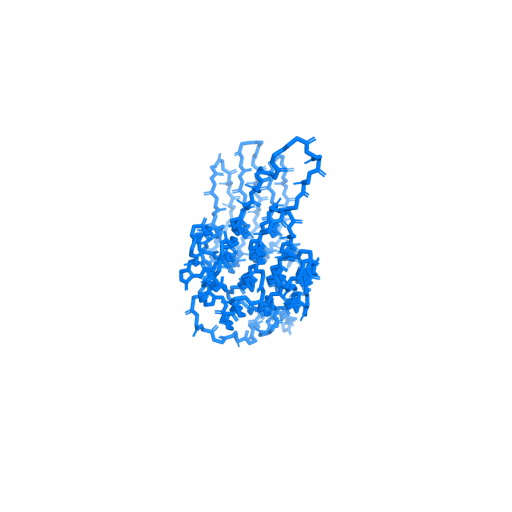O . TYR A 1 96 ? 12.608 -0.909 -22.538 1.00 82.06 96 TYR A O 1
ATOM 614 N N . SER A 1 97 ? 10.732 -1.030 -21.331 1.00 72.69 97 SER A N 1
ATOM 615 C CA . SER A 1 97 ? 10.522 -2.483 -21.511 1.00 72.69 97 SER A CA 1
ATOM 616 C C . SER A 1 97 ? 11.653 -3.368 -20.968 1.00 72.69 97 SER A C 1
ATOM 618 O O . SER A 1 97 ? 11.821 -4.511 -21.385 1.00 72.69 97 SER A O 1
ATOM 620 N N . CYS A 1 98 ? 12.436 -2.861 -20.017 1.00 72.88 98 CYS A N 1
ATOM 621 C CA . CYS A 1 98 ? 13.654 -3.522 -19.559 1.00 72.88 98 CYS A CA 1
ATOM 622 C C . CYS A 1 98 ? 13.437 -4.489 -18.364 1.00 72.88 98 CYS A C 1
ATOM 624 O O . CYS A 1 98 ? 14.414 -4.906 -17.736 1.00 72.88 98 CYS A O 1
ATOM 626 N N . GLY A 1 99 ? 12.184 -4.868 -18.066 1.00 87.12 99 GLY A N 1
ATOM 627 C CA . GLY A 1 99 ? 11.831 -5.896 -17.080 1.00 87.12 99 GLY A CA 1
ATOM 628 C C . GLY A 1 99 ? 10.495 -5.636 -16.379 1.00 87.12 99 GLY A C 1
ATOM 629 O O . GLY A 1 99 ? 10.294 -4.578 -15.777 1.00 87.12 99 GLY A O 1
ATOM 630 N N . ALA A 1 100 ? 9.577 -6.605 -16.431 1.00 91.75 100 ALA A N 1
ATOM 631 C CA . ALA A 1 100 ? 8.332 -6.558 -15.662 1.00 91.75 100 ALA A CA 1
ATOM 632 C C . ALA A 1 100 ? 8.605 -6.698 -14.159 1.00 91.75 100 ALA A C 1
ATOM 634 O O . ALA A 1 100 ? 9.621 -7.262 -13.750 1.00 91.75 100 ALA A O 1
ATOM 635 N N . ALA A 1 101 ? 7.696 -6.171 -13.342 1.00 94.44 101 ALA A N 1
ATOM 636 C CA . ALA A 1 101 ? 7.753 -6.371 -11.902 1.00 94.44 101 ALA A CA 1
ATOM 637 C C . ALA A 1 101 ? 7.496 -7.839 -11.539 1.00 94.44 101 ALA A C 1
ATOM 639 O O . ALA A 1 101 ? 6.686 -8.516 -12.179 1.00 94.44 101 ALA A O 1
ATOM 640 N N . SER A 1 102 ? 8.123 -8.314 -10.467 1.00 96.50 102 SER A N 1
ATOM 641 C CA . SER A 1 102 ? 7.800 -9.623 -9.905 1.00 96.50 102 SER A CA 1
ATOM 642 C C . SER A 1 102 ? 6.429 -9.594 -9.225 1.00 96.50 102 SER A C 1
ATOM 644 O O . SER A 1 102 ? 5.994 -8.577 -8.673 1.00 96.50 102 SER A O 1
ATOM 646 N N . SER A 1 103 ? 5.732 -10.729 -9.250 1.00 96.44 103 SER A N 1
ATOM 647 C CA . SER A 1 103 ? 4.443 -10.911 -8.577 1.00 96.44 103 SER A CA 1
ATOM 648 C C . SER A 1 103 ? 4.543 -10.766 -7.054 1.00 96.44 103 SER A C 1
ATOM 650 O O . SER A 1 103 ? 5.623 -10.883 -6.477 1.00 96.44 103 SER A O 1
ATOM 652 N N . ASN A 1 104 ? 3.393 -10.608 -6.391 1.00 95.44 104 ASN A N 1
ATOM 653 C CA . ASN A 1 104 ? 3.250 -10.777 -4.940 1.00 95.44 104 ASN A CA 1
ATOM 654 C C . ASN A 1 104 ? 4.134 -9.839 -4.099 1.00 95.44 104 ASN A C 1
ATOM 656 O O . ASN A 1 104 ? 4.800 -10.275 -3.158 1.00 95.44 104 ASN A O 1
ATOM 660 N N . GLY A 1 105 ? 4.186 -8.557 -4.476 1.00 92.06 105 GLY A N 1
ATOM 661 C CA . GLY A 1 105 ? 5.018 -7.553 -3.803 1.00 92.06 105 GLY A CA 1
ATOM 662 C C . GLY A 1 105 ? 6.523 -7.831 -3.886 1.00 92.06 105 GLY A C 1
ATOM 663 O O . GLY A 1 105 ? 7.280 -7.291 -3.084 1.00 92.06 105 GLY A O 1
ATOM 664 N N . GLY A 1 106 ? 6.954 -8.702 -4.808 1.00 96.25 106 GLY A N 1
ATOM 665 C CA . GLY A 1 106 ? 8.352 -9.070 -5.028 1.00 96.25 106 GLY A CA 1
ATOM 666 C C . GLY A 1 106 ? 9.185 -7.944 -5.641 1.00 96.25 106 GLY A C 1
ATOM 667 O O . GLY A 1 106 ? 8.868 -6.760 -5.505 1.00 96.25 106 GLY A O 1
ATOM 668 N N . SER A 1 107 ? 10.264 -8.293 -6.340 1.00 96.88 107 SER A N 1
ATOM 669 C CA . SER A 1 107 ? 11.167 -7.282 -6.886 1.00 96.88 107 SER A CA 1
ATOM 670 C C . SER A 1 107 ? 10.490 -6.287 -7.841 1.00 96.88 107 SER A C 1
ATOM 672 O O . SER A 1 107 ? 9.611 -6.651 -8.629 1.00 96.88 107 SER A O 1
ATOM 674 N N . GLY A 1 108 ? 10.941 -5.033 -7.812 1.00 95.50 108 GLY A N 1
ATOM 675 C CA . GLY A 1 108 ? 10.596 -4.052 -8.841 1.00 95.50 108 GLY A CA 1
ATOM 676 C C . GLY A 1 108 ? 11.118 -4.477 -10.217 1.00 95.50 108 GLY A C 1
ATOM 677 O O . GLY A 1 108 ? 12.053 -5.275 -10.322 1.00 95.50 108 GLY A O 1
ATOM 678 N N . GLY A 1 109 ? 10.515 -3.958 -11.284 1.00 93.19 109 GLY A N 1
ATOM 679 C CA . GLY A 1 109 ? 10.958 -4.244 -12.646 1.00 93.19 109 GLY A CA 1
ATOM 680 C C . GLY A 1 109 ? 12.300 -3.583 -12.968 1.00 93.19 109 GLY A C 1
ATOM 681 O O . GLY A 1 109 ? 12.489 -2.385 -12.728 1.00 93.19 109 GLY A O 1
ATOM 682 N N . SER A 1 110 ? 13.233 -4.367 -13.510 1.00 85.31 110 SER A N 1
ATOM 683 C CA . SER A 1 110 ? 14.578 -3.911 -13.870 1.00 85.31 110 SER A CA 1
ATOM 684 C C . SER A 1 110 ? 14.584 -2.900 -15.013 1.00 85.31 110 SER A C 1
ATOM 686 O O . SER A 1 110 ? 13.695 -2.853 -15.858 1.00 85.31 110 SER A O 1
ATOM 688 N N . SER A 1 111 ? 15.648 -2.104 -15.058 1.00 62.97 111 SER A N 1
ATOM 689 C CA . SER A 1 111 ? 16.012 -1.288 -16.211 1.00 62.97 111 SER A CA 1
ATOM 690 C C . SER A 1 111 ? 17.413 -1.644 -16.720 1.00 62.97 111 SER A C 1
ATOM 692 O O . SER A 1 111 ? 18.393 -0.986 -16.400 1.00 62.97 111 SER A O 1
ATOM 694 N N . GLY A 1 112 ? 17.549 -2.723 -17.495 1.00 58.97 112 GLY A N 1
ATOM 695 C CA . GLY A 1 112 ? 18.804 -3.056 -18.202 1.00 58.97 112 GLY A CA 1
ATOM 696 C C . GLY A 1 112 ? 19.243 -2.020 -19.255 1.00 58.97 112 GLY A C 1
ATOM 697 O O . GLY A 1 112 ? 20.309 -2.142 -19.848 1.00 58.97 112 GLY A O 1
ATOM 698 N N . CYS A 1 113 ? 18.429 -0.993 -19.473 1.00 58.16 113 CYS A N 1
ATOM 699 C CA . CYS A 1 113 ? 18.641 0.127 -20.375 1.00 58.16 113 CYS A CA 1
ATOM 700 C C . CYS A 1 113 ? 18.562 1.416 -19.543 1.00 58.16 113 CYS A C 1
ATOM 702 O O . CYS A 1 113 ? 18.102 1.381 -18.407 1.00 58.16 113 CYS A O 1
ATOM 704 N N . THR A 1 114 ? 18.984 2.559 -20.081 1.00 69.94 114 THR A N 1
ATOM 705 C CA . THR A 1 114 ? 19.208 3.824 -19.353 1.00 69.94 114 THR A CA 1
ATOM 706 C C . THR A 1 114 ? 18.068 4.311 -18.421 1.00 69.94 114 THR A C 1
ATOM 708 O O . THR A 1 114 ? 18.303 5.258 -17.667 1.00 69.94 114 THR A O 1
ATOM 711 N N . GLY A 1 115 ? 16.853 3.748 -18.478 1.00 76.62 115 GLY A N 1
ATOM 712 C CA . GLY A 1 115 ? 15.657 4.156 -17.727 1.00 76.62 115 GLY A CA 1
ATOM 713 C C . GLY A 1 115 ? 15.654 3.803 -16.238 1.00 76.62 115 GLY A C 1
ATOM 714 O O . GLY A 1 115 ? 16.581 3.200 -15.698 1.00 76.62 115 GLY A O 1
ATOM 715 N N . GLY A 1 116 ? 14.590 4.214 -15.551 1.00 86.94 116 GLY A N 1
ATOM 716 C CA . GLY A 1 116 ? 14.397 4.007 -14.119 1.00 86.94 116 GLY A CA 1
ATOM 717 C C . GLY A 1 116 ? 13.822 2.635 -13.784 1.00 86.94 116 GLY A C 1
ATOM 718 O O . GLY A 1 116 ? 12.952 2.130 -14.496 1.00 86.94 116 GLY A O 1
ATOM 719 N N . GLY A 1 117 ? 14.299 2.038 -12.692 1.00 91.06 117 GLY A N 1
ATOM 720 C CA . GLY A 1 117 ? 13.736 0.796 -12.171 1.00 91.06 117 GLY A CA 1
ATOM 721 C C . GLY A 1 117 ? 12.505 1.029 -11.293 1.00 91.06 117 GLY A C 1
ATOM 722 O O . GLY A 1 117 ? 12.316 2.105 -10.710 1.00 91.06 117 GLY A O 1
ATOM 723 N N . GLY A 1 118 ? 11.630 0.027 -11.259 1.00 94.06 118 GLY A N 1
ATOM 724 C CA . GLY A 1 118 ? 10.383 0.066 -10.504 1.00 94.06 118 GLY A CA 1
ATOM 725 C C . GLY A 1 118 ? 10.584 -0.115 -8.997 1.00 94.06 118 GLY A C 1
ATOM 726 O O . GLY A 1 118 ? 11.587 -0.674 -8.543 1.00 94.06 118 GLY A O 1
ATOM 727 N N . ALA A 1 119 ? 9.611 0.358 -8.218 1.00 96.62 119 ALA A N 1
ATOM 728 C CA . ALA A 1 119 ? 9.538 0.078 -6.785 1.00 96.62 119 ALA A CA 1
ATOM 729 C C . ALA A 1 119 ? 9.149 -1.385 -6.522 1.00 96.62 119 ALA A C 1
ATOM 731 O O . ALA A 1 119 ? 8.389 -1.977 -7.286 1.00 96.62 119 ALA A O 1
ATOM 732 N N . GLY A 1 120 ? 9.621 -1.965 -5.425 1.00 96.31 120 GLY A N 1
ATOM 733 C CA . GLY A 1 120 ? 9.308 -3.344 -5.049 1.00 96.31 120 GLY A CA 1
ATOM 734 C C . GLY A 1 120 ? 10.125 -3.797 -3.848 1.00 96.31 120 GLY A C 1
ATOM 735 O O . GLY A 1 120 ? 10.824 -2.992 -3.241 1.00 96.31 120 GLY A O 1
ATOM 736 N N . ASN A 1 121 ? 10.054 -5.076 -3.492 1.00 96.44 121 ASN A N 1
ATOM 737 C CA . ASN A 1 121 ? 10.775 -5.632 -2.348 1.00 96.44 121 ASN A CA 1
ATOM 738 C C . ASN A 1 121 ? 11.687 -6.805 -2.786 1.00 96.44 121 ASN A C 1
ATOM 740 O O . ASN A 1 121 ? 11.229 -7.952 -2.825 1.00 96.44 121 ASN A O 1
ATOM 744 N N . PRO A 1 122 ? 12.960 -6.541 -3.158 1.00 96.12 122 PRO A N 1
ATOM 745 C CA . PRO A 1 122 ? 13.617 -5.226 -3.220 1.00 96.12 122 PRO A CA 1
ATOM 746 C C . PRO A 1 122 ? 13.259 -4.432 -4.488 1.00 96.12 122 PRO A C 1
ATOM 748 O O . PRO A 1 122 ? 12.725 -4.968 -5.460 1.00 96.12 122 PRO A O 1
ATOM 751 N N . ALA A 1 123 ? 13.557 -3.141 -4.514 1.00 94.00 123 ALA A N 1
ATOM 752 C CA . ALA A 1 123 ? 13.433 -2.341 -5.721 1.00 94.00 123 ALA A CA 1
ATOM 753 C C . ALA A 1 123 ? 14.514 -2.700 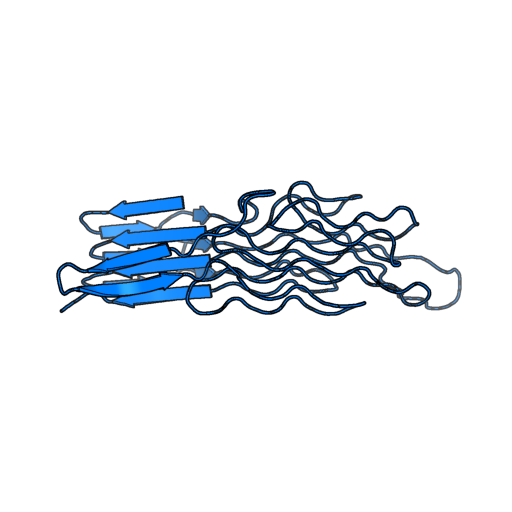-6.745 1.00 94.00 123 ALA A C 1
ATOM 755 O O . ALA A 1 123 ? 15.502 -3.371 -6.443 1.00 94.00 123 ALA A O 1
ATOM 756 N N . ALA A 1 124 ? 14.340 -2.216 -7.974 1.00 91.25 124 ALA A N 1
ATOM 757 C CA . ALA A 1 124 ? 15.343 -2.357 -9.021 1.00 91.25 124 ALA A CA 1
ATOM 758 C C . ALA A 1 124 ? 15.924 -0.996 -9.427 1.00 91.25 124 ALA A C 1
ATOM 760 O O . ALA A 1 124 ? 15.221 0.012 -9.437 1.00 91.25 124 ALA A O 1
ATOM 761 N N . ASN A 1 125 ? 17.213 -0.969 -9.786 1.00 85.00 125 ASN A N 1
ATOM 762 C CA . ASN A 1 125 ? 17.912 0.134 -10.467 1.00 85.00 125 ASN A CA 1
ATOM 763 C C . ASN A 1 125 ? 17.586 1.556 -9.968 1.00 85.00 125 ASN A C 1
ATOM 765 O O . ASN A 1 125 ? 17.375 2.482 -10.761 1.00 85.00 125 ASN A O 1
ATOM 769 N N . GLY A 1 126 ? 17.589 1.730 -8.643 1.00 86.06 126 GLY A N 1
ATOM 770 C CA . GLY A 1 126 ? 17.373 3.005 -7.954 1.00 86.06 126 GLY A CA 1
ATOM 771 C C . GLY A 1 126 ? 15.905 3.389 -7.745 1.00 86.06 126 GLY A C 1
ATOM 772 O O . GLY A 1 126 ? 15.633 4.545 -7.423 1.00 86.06 126 GLY A O 1
ATOM 773 N N . GLY A 1 127 ? 14.965 2.460 -7.952 1.00 90.88 127 GLY A N 1
ATOM 774 C CA . GLY A 1 127 ? 13.628 2.546 -7.363 1.00 90.88 127 GLY A CA 1
ATOM 775 C C . GLY A 1 127 ? 13.690 2.457 -5.833 1.00 90.88 127 GLY A C 1
ATOM 776 O O . GLY A 1 127 ? 14.729 2.124 -5.265 1.00 90.88 127 GLY A O 1
ATOM 777 N N . THR A 1 128 ? 12.583 2.769 -5.160 1.00 95.75 128 THR A N 1
ATOM 778 C CA . THR A 1 128 ? 12.506 2.751 -3.689 1.00 95.75 128 THR A CA 1
ATOM 779 C C . THR A 1 128 ? 12.017 1.397 -3.186 1.00 95.75 128 THR A C 1
ATOM 781 O O . THR A 1 128 ? 11.018 0.881 -3.693 1.00 95.75 128 THR A O 1
ATOM 784 N N . ASP A 1 129 ? 12.697 0.849 -2.178 1.00 96.75 129 ASP A N 1
ATOM 785 C CA . ASP A 1 129 ? 12.360 -0.444 -1.581 1.00 96.75 129 ASP A CA 1
ATOM 786 C C . ASP A 1 129 ? 10.988 -0.454 -0.888 1.00 96.75 129 ASP A C 1
ATOM 788 O O . ASP A 1 129 ? 10.524 0.541 -0.322 1.00 96.75 129 ASP A O 1
ATOM 792 N N . GLY A 1 130 ? 10.364 -1.629 -0.902 1.00 97.12 130 GLY A N 1
ATOM 793 C CA . GLY A 1 130 ? 9.114 -1.950 -0.231 1.00 97.12 130 GLY A CA 1
ATOM 794 C C . GLY A 1 130 ? 7.862 -1.686 -1.067 1.00 97.12 130 GLY A C 1
ATOM 795 O O . GLY A 1 130 ? 7.857 -0.937 -2.038 1.00 97.12 130 GLY A O 1
ATOM 796 N N . THR A 1 131 ? 6.764 -2.312 -0.655 1.00 98.06 131 THR A N 1
ATOM 797 C CA . THR A 1 131 ? 5.404 -1.993 -1.112 1.00 98.06 131 THR A CA 1
ATOM 798 C C . THR A 1 131 ? 4.519 -1.753 0.109 1.00 98.06 131 THR A C 1
ATOM 800 O O . THR A 1 131 ? 4.933 -2.055 1.230 1.00 98.06 131 THR A O 1
ATOM 803 N N . GLY A 1 132 ? 3.329 -1.169 -0.032 1.00 98.38 132 GLY A N 1
ATOM 804 C CA . GLY A 1 132 ? 2.475 -0.984 1.144 1.00 98.38 132 GLY A CA 1
ATOM 805 C C . GLY A 1 132 ? 1.975 -2.329 1.691 1.00 98.38 132 GLY A C 1
ATOM 806 O O . GLY A 1 132 ? 1.694 -3.239 0.922 1.00 98.38 132 GLY A O 1
ATOM 807 N N . GLY A 1 133 ? 1.877 -2.487 3.011 1.00 98.38 133 GLY A N 1
ATOM 808 C CA . GLY A 1 133 ? 1.494 -3.759 3.640 1.00 98.38 133 GLY A CA 1
ATOM 809 C C . GLY A 1 133 ? 0.097 -3.789 4.262 1.00 98.38 133 GLY A C 1
ATOM 810 O O . GLY A 1 133 ? -0.590 -2.775 4.373 1.00 98.38 133 GLY A O 1
ATOM 811 N N . LEU A 1 134 ? -0.320 -4.962 4.728 1.00 98.44 134 LEU A N 1
ATOM 812 C CA . LEU A 1 134 ? -1.582 -5.127 5.452 1.00 98.44 134 LEU A CA 1
ATOM 813 C C . LEU A 1 134 ? -1.477 -4.709 6.922 1.00 98.44 134 LEU A C 1
ATOM 815 O O . LEU A 1 134 ? -0.631 -5.219 7.667 1.00 98.44 134 LEU A O 1
ATOM 819 N N . LEU A 1 135 ? -2.410 -3.873 7.365 1.00 98.56 135 LEU A N 1
ATOM 820 C CA . LEU A 1 135 ? -2.658 -3.524 8.757 1.00 98.56 135 LEU A CA 1
ATOM 821 C C . LEU A 1 135 ? -4.119 -3.814 9.111 1.00 98.56 135 LEU A C 1
ATOM 823 O O . LEU A 1 135 ? -5.034 -3.244 8.523 1.00 98.56 135 LEU A O 1
ATOM 827 N N . ILE A 1 136 ? -4.328 -4.677 10.101 1.00 98.44 136 ILE A N 1
ATOM 828 C CA . ILE A 1 136 ? -5.637 -4.935 10.700 1.00 98.44 136 ILE A CA 1
ATOM 829 C C . ILE A 1 136 ? -5.585 -4.473 12.154 1.00 98.44 136 ILE A C 1
ATOM 831 O O . ILE A 1 136 ? -4.672 -4.847 12.892 1.00 98.44 136 ILE A O 1
ATOM 835 N N . ILE A 1 137 ? -6.556 -3.664 12.559 1.00 98.38 137 ILE A N 1
ATOM 836 C CA . ILE A 1 137 ? -6.696 -3.159 13.923 1.00 98.38 137 ILE A CA 1
ATOM 837 C C . ILE A 1 137 ? -8.089 -3.511 14.417 1.00 98.38 137 ILE A C 1
ATOM 839 O O . ILE A 1 137 ? -9.073 -3.227 13.742 1.00 98.38 137 ILE A O 1
ATOM 843 N N . TYR A 1 138 ? -8.157 -4.058 15.621 1.00 97.62 138 TYR A N 1
ATOM 844 C CA . TYR A 1 138 ? -9.367 -4.122 16.417 1.00 97.62 138 TYR A CA 1
ATOM 845 C C . TYR A 1 138 ? -9.191 -3.306 17.700 1.00 97.62 138 TYR A C 1
ATOM 847 O O . TYR A 1 138 ? -8.189 -3.476 18.398 1.00 97.62 138 TYR A O 1
ATOM 855 N N . ALA A 1 139 ? -10.164 -2.457 18.033 1.00 97.50 139 ALA A N 1
ATOM 856 C CA . ALA A 1 139 ? -10.234 -1.769 19.324 1.00 97.50 139 ALA A CA 1
ATOM 857 C C . ALA A 1 139 ? -11.684 -1.464 19.723 1.00 97.50 139 ALA A C 1
ATOM 859 O O . ALA A 1 139 ? -12.547 -1.344 18.867 1.00 97.50 139 ALA A O 1
ATOM 860 N N . LYS A 1 140 ? -11.984 -1.235 21.004 1.00 96.38 140 LYS A N 1
ATOM 861 C CA . LYS A 1 140 ? -13.312 -0.710 21.384 1.00 96.38 140 LYS A CA 1
ATOM 862 C C . LYS A 1 140 ? -13.486 0.725 20.892 1.00 96.38 140 LYS A C 1
ATOM 864 O O . LYS A 1 140 ? -14.489 1.048 20.268 1.00 96.38 140 LYS A O 1
ATOM 869 N N . THR A 1 141 ? -12.478 1.562 21.103 1.00 97.69 141 THR A N 1
ATOM 870 C CA . THR A 1 141 ? -12.462 2.960 20.655 1.00 97.69 141 THR A CA 1
ATOM 871 C C . THR A 1 141 ? -11.153 3.247 19.931 1.00 97.69 141 THR A C 1
ATOM 873 O O . THR A 1 141 ? -10.100 2.809 20.386 1.00 97.69 141 THR A O 1
ATOM 876 N N . VAL A 1 142 ? -11.192 4.006 18.838 1.00 98.44 142 VAL A N 1
ATOM 877 C CA . VAL A 1 142 ? -10.007 4.457 18.097 1.00 98.44 142 VAL A CA 1
ATOM 878 C C . VAL A 1 142 ? -10.003 5.978 18.039 1.00 98.44 142 VAL A C 1
ATOM 880 O O . VAL A 1 142 ? -10.906 6.590 17.469 1.00 98.44 142 VAL A O 1
ATOM 883 N N . LEU A 1 143 ? -8.970 6.584 18.619 1.00 98.38 143 LEU A N 1
ATOM 884 C CA . LEU A 1 143 ? -8.746 8.024 18.625 1.00 98.38 143 LEU A CA 1
ATOM 885 C C . LEU A 1 143 ? -7.434 8.326 17.907 1.00 98.38 143 LEU A C 1
ATOM 887 O O . LEU A 1 143 ? -6.359 7.968 18.387 1.00 98.38 143 LEU A O 1
ATOM 891 N N . VAL A 1 144 ? -7.505 9.009 16.770 1.00 98.50 144 VAL A N 1
ATOM 892 C CA . VAL A 1 144 ? -6.323 9.512 16.061 1.00 98.50 144 VAL A CA 1
ATOM 893 C C . VAL A 1 144 ? -6.232 11.010 16.322 1.00 98.50 144 VAL A C 1
ATOM 895 O O . VAL A 1 144 ? -7.066 11.784 15.844 1.00 98.50 144 VAL A O 1
ATOM 898 N N . SER A 1 145 ? -5.254 11.430 17.124 1.00 98.00 145 SER A N 1
ATOM 899 C CA . SER A 1 145 ? -5.065 12.851 17.439 1.00 98.00 145 SER A CA 1
ATOM 900 C C . SER A 1 145 ? -4.516 13.618 16.236 1.00 98.00 145 SER A C 1
ATOM 902 O O . SER A 1 145 ? -4.120 13.013 15.244 1.00 98.00 145 SER A O 1
ATOM 904 N N . SER A 1 146 ? -4.457 14.948 16.311 1.00 97.94 146 SER A N 1
ATOM 905 C CA . SER A 1 146 ? -4.014 15.804 15.199 1.00 97.94 146 SER A CA 1
ATOM 906 C C . SER A 1 146 ? -2.579 15.533 14.732 1.00 97.94 146 SER A C 1
ATOM 908 O O . SER A 1 146 ? -2.246 15.792 13.577 1.00 97.94 146 SER A O 1
ATOM 910 N N . THR A 1 147 ? -1.732 14.968 15.597 1.00 97.19 147 THR A N 1
ATOM 911 C CA . THR A 1 147 ? -0.377 14.506 15.249 1.00 97.19 147 THR A CA 1
ATOM 912 C C . THR A 1 147 ? -0.324 13.019 14.890 1.00 97.19 147 THR A C 1
ATOM 914 O O . THR A 1 147 ? 0.690 12.545 14.373 1.00 97.19 147 THR A O 1
ATOM 917 N N . GLY A 1 148 ? -1.405 12.285 15.157 1.00 98.62 148 GLY A N 1
ATOM 918 C CA . GLY A 1 148 ? -1.546 10.859 14.915 1.00 98.62 148 GLY A CA 1
ATOM 919 C C . GLY A 1 148 ? -1.606 10.504 13.431 1.00 98.62 148 GLY A C 1
ATOM 920 O O . GLY A 1 148 ? -2.288 11.152 12.628 1.00 98.62 148 GLY A O 1
ATOM 921 N N . LYS A 1 149 ? -0.904 9.431 13.060 1.00 98.69 149 LYS A N 1
ATOM 922 C CA . LYS A 1 149 ? -0.913 8.873 11.704 1.00 98.69 149 LYS A CA 1
ATOM 923 C C . LYS A 1 149 ? -1.077 7.361 11.738 1.00 98.69 149 LYS A C 1
ATOM 925 O O . LYS A 1 149 ? -0.332 6.666 12.426 1.00 98.69 149 LYS A O 1
ATOM 930 N N . ILE A 1 150 ? -2.000 6.848 10.937 1.00 98.75 150 ILE A N 1
ATOM 931 C CA . ILE A 1 150 ? -2.077 5.429 10.588 1.00 98.75 150 ILE A CA 1
ATOM 932 C C . ILE A 1 150 ? -1.889 5.342 9.077 1.00 98.75 150 ILE A C 1
ATOM 934 O O . ILE A 1 150 ? -2.660 5.929 8.323 1.00 98.75 150 ILE A O 1
ATOM 938 N N . GLN A 1 151 ? -0.843 4.667 8.612 1.00 98.50 151 GLN A N 1
ATOM 939 C CA . GLN A 1 151 ? -0.510 4.698 7.189 1.00 98.50 151 GLN A CA 1
ATOM 940 C C . GLN A 1 151 ? -0.024 3.364 6.638 1.00 98.50 151 GLN A C 1
ATOM 942 O O . GLN A 1 151 ? 0.677 2.608 7.307 1.00 98.50 151 GLN A O 1
ATOM 947 N N . SER A 1 152 ? -0.384 3.090 5.391 1.00 98.31 152 SER A N 1
ATOM 948 C CA . SER A 1 152 ? 0.150 1.967 4.634 1.00 98.31 152 SER A CA 1
ATOM 949 C C . SER A 1 152 ? 0.310 2.352 3.173 1.00 98.31 152 SER A C 1
ATOM 951 O O . SER A 1 152 ? -0.500 1.997 2.314 1.00 98.31 152 SER A O 1
ATOM 953 N N . ASN A 1 153 ? 1.334 3.162 2.916 1.00 98.44 153 ASN A N 1
ATOM 954 C CA . ASN A 1 153 ? 1.609 3.711 1.596 1.00 98.44 153 ASN A CA 1
ATOM 955 C C . ASN A 1 153 ? 2.599 2.839 0.805 1.00 98.44 153 ASN A C 1
ATOM 957 O O . ASN A 1 153 ? 3.410 2.107 1.379 1.00 98.44 153 ASN A O 1
ATOM 961 N N . GLY A 1 154 ? 2.519 2.925 -0.519 1.00 97.94 154 GLY A N 1
ATOM 962 C CA . GLY A 1 154 ? 3.479 2.335 -1.445 1.00 97.94 154 GLY A CA 1
ATOM 963 C C . GLY A 1 154 ? 4.778 3.136 -1.542 1.00 97.94 154 GLY A C 1
ATOM 964 O O . GLY A 1 154 ? 4.943 4.177 -0.904 1.00 97.94 154 GLY A O 1
ATOM 965 N N . SER A 1 155 ? 5.683 2.639 -2.377 1.00 97.69 155 SER A N 1
ATOM 966 C CA . SER A 1 155 ? 7.001 3.206 -2.645 1.00 97.69 155 SER A CA 1
ATOM 967 C C . SER A 1 155 ? 7.107 3.733 -4.073 1.00 97.69 155 SER A C 1
ATOM 969 O O . SER A 1 155 ? 6.410 3.302 -4.995 1.00 97.69 155 SER A O 1
ATOM 971 N N . ASN A 1 156 ? 8.011 4.686 -4.255 1.00 96.12 156 ASN A N 1
ATOM 972 C CA . ASN A 1 156 ? 8.218 5.403 -5.505 1.00 96.12 156 ASN A CA 1
ATOM 973 C C . ASN A 1 156 ? 9.161 4.648 -6.449 1.00 96.12 156 ASN A C 1
ATOM 975 O O . ASN A 1 156 ? 10.222 4.180 -6.030 1.00 96.12 156 ASN A O 1
ATOM 979 N N . GLY A 1 157 ? 8.804 4.571 -7.732 1.00 92.62 157 GLY A N 1
ATOM 980 C CA . GLY A 1 157 ? 9.728 4.112 -8.769 1.00 92.62 157 GLY A CA 1
ATOM 981 C C . GLY A 1 157 ? 10.806 5.163 -9.038 1.00 92.62 157 GLY A C 1
ATOM 982 O O . GLY A 1 157 ? 10.721 6.301 -8.577 1.00 92.62 157 GLY A O 1
ATOM 983 N N . ARG A 1 158 ? 11.850 4.824 -9.791 1.00 90.94 158 ARG A N 1
ATOM 984 C CA . ARG A 1 158 ? 12.867 5.820 -10.140 1.00 90.94 158 ARG A CA 1
ATOM 985 C C . ARG A 1 158 ? 12.399 6.673 -11.306 1.00 90.94 158 ARG A C 1
ATOM 987 O O . ARG A 1 158 ? 12.216 6.149 -12.398 1.00 90.94 158 ARG A O 1
ATOM 994 N N . ALA A 1 159 ? 12.317 7.987 -11.127 1.00 85.88 159 ALA A N 1
ATOM 995 C CA . ALA A 1 159 ? 12.240 8.903 -12.260 1.00 85.88 159 ALA A CA 1
ATOM 996 C C . ALA A 1 159 ? 13.634 9.081 -12.886 1.00 85.88 159 ALA A C 1
ATOM 998 O O . ALA A 1 159 ? 14.611 9.334 -12.180 1.00 85.88 159 ALA A O 1
ATOM 999 N N . VAL A 1 160 ? 13.726 8.965 -14.212 1.00 79.75 160 VAL A N 1
ATOM 1000 C CA . VAL A 1 160 ? 14.938 9.300 -14.970 1.00 79.75 160 VAL A CA 1
ATOM 1001 C C . VAL A 1 160 ? 14.592 10.375 -15.987 1.00 79.75 160 VAL A C 1
ATOM 1003 O O . VAL A 1 160 ? 13.660 10.207 -16.775 1.00 79.75 160 VAL A O 1
ATOM 1006 N N . TYR A 1 161 ? 15.358 11.463 -15.949 1.00 72.88 161 TYR A N 1
ATOM 1007 C CA . TYR A 1 161 ? 15.264 12.589 -16.870 1.00 72.88 161 TYR A CA 1
ATOM 1008 C C . TYR A 1 161 ? 16.497 12.590 -17.776 1.00 72.88 161 TYR A C 1
ATOM 1010 O O . TYR A 1 161 ? 17.622 12.628 -17.275 1.00 72.88 161 TYR A O 1
ATOM 1018 N N . TYR A 1 162 ? 16.299 12.552 -19.095 1.00 63.75 162 TYR A N 1
ATOM 1019 C CA . TYR A 1 162 ? 17.383 12.786 -20.054 1.00 63.75 162 TYR A CA 1
ATOM 1020 C C . TYR A 1 162 ? 17.457 14.253 -20.428 1.00 63.75 162 TYR A C 1
ATOM 1022 O O . TYR A 1 162 ? 16.434 14.904 -20.619 1.00 63.75 162 TYR A O 1
ATOM 1030 N N . ASN A 1 163 ? 18.682 14.744 -20.593 1.00 54.44 163 ASN A N 1
ATOM 1031 C CA . ASN A 1 163 ? 18.934 16.024 -21.227 1.00 54.44 163 ASN A CA 1
ATOM 1032 C C . ASN A 1 163 ? 19.356 15.761 -22.679 1.00 54.44 163 ASN A C 1
ATOM 1034 O O . ASN A 1 163 ? 20.444 15.243 -22.924 1.00 54.44 163 ASN A O 1
ATOM 1038 N N . CYS A 1 164 ? 18.481 16.050 -23.640 1.00 54.72 164 CYS A N 1
ATOM 1039 C CA . CYS A 1 164 ? 18.734 15.819 -25.063 1.00 54.72 164 CYS A CA 1
ATOM 1040 C C . CYS A 1 164 ? 19.192 17.115 -25.756 1.00 54.72 164 CYS A C 1
ATOM 1042 O O . CYS A 1 164 ? 18.542 17.574 -26.686 1.00 54.72 164 CYS A O 1
ATOM 1044 N N . GLY A 1 165 ? 20.295 17.730 -25.314 1.00 58.50 165 GLY A N 1
ATOM 1045 C CA . GLY A 1 165 ? 20.854 18.919 -25.978 1.00 58.50 165 GLY A CA 1
ATOM 1046 C C . GLY A 1 165 ? 19.860 20.083 -26.167 1.00 58.50 165 GLY A C 1
ATOM 1047 O O . GLY A 1 165 ? 18.917 20.246 -25.400 1.00 58.50 165 GLY A O 1
ATOM 1048 N N . SER A 1 166 ? 20.084 20.920 -27.188 1.00 52.81 166 SER A N 1
ATOM 1049 C CA . SER A 1 166 ? 19.366 22.183 -27.457 1.00 52.81 166 SER A CA 1
ATOM 1050 C C . SER A 1 166 ? 17.914 22.042 -27.955 1.00 52.81 166 SER A C 1
ATOM 1052 O O . SER A 1 166 ? 17.339 23.010 -28.451 1.00 52.81 166 SER A O 1
ATOM 1054 N N . GLY A 1 167 ? 17.294 20.869 -27.805 1.00 51.56 167 GLY A N 1
ATOM 1055 C CA . GLY A 1 167 ? 15.879 20.636 -28.088 1.00 51.56 167 GLY A CA 1
ATOM 1056 C C . GLY A 1 167 ? 15.156 20.109 -26.850 1.00 51.56 167 GLY A C 1
ATOM 1057 O O . GLY A 1 167 ? 15.632 19.197 -26.180 1.00 51.56 167 GLY A O 1
ATOM 1058 N N . SER A 1 168 ? 13.991 20.673 -26.530 1.00 49.78 168 SER A N 1
ATOM 1059 C CA . SER A 1 168 ? 13.157 20.218 -25.415 1.00 49.78 168 SER A CA 1
ATOM 1060 C C . SER A 1 168 ? 12.762 18.750 -25.589 1.00 49.78 168 SER A C 1
ATOM 1062 O O . SER A 1 168 ? 11.962 18.409 -26.455 1.00 49.78 168 SER A O 1
ATOM 1064 N N . CYS A 1 169 ? 13.291 17.872 -24.741 1.00 51.06 169 CYS A N 1
ATOM 1065 C CA . CYS A 1 169 ? 12.865 16.478 -24.648 1.00 51.06 169 CYS A CA 1
ATOM 1066 C C . CYS A 1 169 ? 12.659 16.112 -23.175 1.00 51.06 169 CYS A C 1
ATOM 1068 O O . CYS A 1 169 ? 13.525 15.511 -22.547 1.00 51.06 169 CYS A O 1
ATOM 1070 N N . ALA A 1 170 ? 11.506 16.460 -22.606 1.00 49.41 170 ALA A N 1
ATOM 1071 C CA . ALA A 1 170 ? 11.108 15.998 -21.277 1.00 49.41 170 ALA A CA 1
ATOM 1072 C C . ALA A 1 170 ? 10.608 14.539 -21.341 1.00 49.41 170 ALA A C 1
ATOM 1074 O O . ALA A 1 170 ? 9.440 14.258 -21.097 1.00 49.41 170 ALA A O 1
ATOM 1075 N N . ASN A 1 171 ? 11.470 13.594 -21.724 1.00 54.16 171 ASN A N 1
ATOM 1076 C CA . ASN A 1 171 ? 11.107 12.176 -21.754 1.00 54.16 171 ASN A CA 1
ATOM 1077 C C . ASN A 1 171 ? 11.408 11.541 -20.391 1.00 54.16 171 ASN A C 1
ATOM 1079 O O . ASN A 1 171 ? 12.538 11.129 -20.118 1.00 54.16 171 ASN A O 1
ATOM 1083 N N . VAL A 1 172 ? 10.392 11.477 -19.525 1.00 59.34 172 VAL A N 1
ATOM 1084 C CA . VAL A 1 172 ? 10.479 10.786 -18.233 1.00 59.34 172 VAL A CA 1
ATOM 1085 C C . VAL A 1 172 ? 10.445 9.289 -18.496 1.00 59.34 172 VAL A C 1
ATOM 1087 O O . VAL A 1 172 ? 9.446 8.740 -18.951 1.00 59.34 172 VAL A O 1
ATOM 1090 N N . SER A 1 173 ? 11.556 8.620 -18.236 1.00 71.56 173 SER A N 1
ATOM 1091 C CA . SER A 1 173 ? 11.681 7.178 -18.470 1.00 71.56 173 SER A CA 1
ATOM 1092 C C . SER A 1 173 ? 11.688 6.476 -17.134 1.00 71.56 173 SER A C 1
ATOM 1094 O O . SER A 1 173 ? 12.704 5.940 -16.693 1.00 71.56 173 SER A O 1
ATOM 1096 N N . GLY A 1 174 ? 10.581 6.652 -16.419 1.00 84.62 174 GLY A N 1
ATOM 1097 C CA . GLY A 1 174 ? 10.472 6.282 -15.021 1.00 84.62 174 GLY A CA 1
ATOM 1098 C C . GLY A 1 174 ? 10.110 4.816 -14.832 1.00 84.62 174 GLY A C 1
ATOM 1099 O O . GLY A 1 174 ? 9.358 4.247 -15.621 1.00 84.62 174 GLY A O 1
ATOM 1100 N N . GLY A 1 175 ? 10.614 4.221 -13.758 1.00 90.75 175 GLY A N 1
ATOM 1101 C CA . GLY A 1 175 ? 10.027 3.003 -13.220 1.00 90.75 175 GLY A CA 1
ATOM 1102 C C . GLY A 1 175 ? 8.681 3.304 -12.563 1.00 90.75 175 GLY A C 1
ATOM 1103 O O . GLY A 1 175 ? 8.465 4.400 -12.035 1.00 90.75 175 GLY A O 1
ATOM 1104 N N . GLY A 1 176 ? 7.785 2.326 -12.588 1.00 94.25 176 GLY A N 1
ATOM 1105 C CA . GLY A 1 176 ? 6.486 2.402 -11.937 1.00 94.25 176 GLY A CA 1
ATOM 1106 C C . GLY A 1 176 ? 6.612 2.451 -10.416 1.00 94.25 176 GLY A C 1
ATOM 1107 O O . GLY A 1 176 ? 7.505 1.836 -9.823 1.00 94.25 176 GLY A O 1
ATOM 1108 N N . ALA A 1 177 ? 5.702 3.179 -9.775 1.00 96.81 177 ALA A N 1
ATOM 1109 C CA . ALA A 1 177 ? 5.505 3.110 -8.333 1.00 96.81 177 ALA A CA 1
ATOM 1110 C C . ALA A 1 177 ? 4.823 1.800 -7.905 1.00 96.81 177 ALA A C 1
ATOM 1112 O O . ALA A 1 177 ? 4.119 1.158 -8.687 1.00 96.81 177 ALA A O 1
ATOM 1113 N N . SER A 1 178 ? 4.994 1.423 -6.639 1.00 98.00 178 SER A N 1
ATOM 1114 C CA . SER A 1 178 ? 4.292 0.283 -6.055 1.00 98.00 178 SER A CA 1
ATOM 1115 C C . SER A 1 178 ? 2.876 0.666 -5.629 1.00 98.00 178 SER A C 1
ATOM 1117 O O . SER A 1 178 ? 2.580 1.830 -5.338 1.00 98.00 178 SER A O 1
ATOM 1119 N N . GLY A 1 179 ? 2.022 -0.340 -5.479 1.00 98.44 179 GLY A N 1
ATOM 1120 C CA . GLY A 1 179 ? 0.727 -0.196 -4.838 1.00 98.44 179 GLY A CA 1
ATOM 1121 C C . GLY A 1 179 ? 0.833 0.135 -3.348 1.00 98.44 179 GLY A C 1
ATOM 1122 O O . GLY A 1 179 ? 1.819 -0.201 -2.676 1.00 98.44 179 GLY A O 1
ATOM 1123 N N . GLY A 1 180 ? -0.200 0.811 -2.850 1.00 98.44 180 GLY A N 1
ATOM 1124 C CA . GLY A 1 180 ? -0.444 1.048 -1.432 1.00 98.44 180 GLY A CA 1
ATOM 1125 C C . GLY A 1 180 ? -0.866 -0.231 -0.718 1.00 98.44 180 GLY A C 1
ATOM 1126 O O . GLY A 1 180 ? -1.293 -1.194 -1.349 1.00 98.44 180 GLY A O 1
ATOM 1127 N N . GLY A 1 181 ? -0.718 -0.245 0.603 1.00 98.38 181 GLY A N 1
ATOM 1128 C CA . GLY A 1 181 ? -1.081 -1.380 1.445 1.00 98.38 181 GLY A CA 1
ATOM 1129 C C . GLY A 1 181 ? -2.558 -1.363 1.779 1.00 98.38 181 GLY A C 1
ATOM 1130 O O . GLY A 1 181 ? -3.346 -0.859 1.006 1.00 98.38 181 GLY A O 1
ATOM 1131 N N . SER A 1 182 ? -2.980 -1.895 2.913 1.00 98.25 182 SER A N 1
ATOM 1132 C CA . SER A 1 182 ? -4.371 -1.734 3.331 1.00 98.25 182 SER A CA 1
ATOM 1133 C C . SER A 1 182 ? -4.481 -1.600 4.833 1.00 98.25 182 SER A C 1
ATOM 1135 O O . SER A 1 182 ? -3.684 -2.155 5.587 1.00 98.25 182 SER A O 1
ATOM 1137 N N . ILE A 1 183 ? -5.453 -0.808 5.266 1.00 98.81 183 ILE A N 1
ATOM 1138 C CA . ILE A 1 183 ? -5.747 -0.534 6.665 1.00 98.81 183 ILE A CA 1
ATOM 1139 C C . ILE A 1 183 ? -7.199 -0.930 6.896 1.00 98.81 183 ILE A C 1
ATOM 1141 O O . ILE A 1 183 ? -8.104 -0.329 6.324 1.00 98.81 183 ILE A O 1
ATOM 1145 N N . ASN A 1 184 ? -7.418 -1.931 7.737 1.00 98.50 184 ASN A N 1
ATOM 1146 C CA . ASN A 1 184 ? -8.737 -2.418 8.114 1.00 98.50 184 ASN A CA 1
ATOM 1147 C C . ASN A 1 184 ? -8.912 -2.211 9.621 1.00 98.50 184 ASN A C 1
ATOM 1149 O O . ASN A 1 184 ? -8.271 -2.896 10.416 1.00 98.50 184 ASN A O 1
ATOM 1153 N N . ILE A 1 185 ? -9.733 -1.235 10.009 1.00 98.38 185 ILE A N 1
ATOM 1154 C CA . ILE A 1 185 ? -9.988 -0.869 11.404 1.00 98.38 185 ILE A CA 1
ATOM 1155 C C . ILE A 1 185 ? -11.398 -1.308 11.770 1.00 98.38 185 ILE A C 1
ATOM 1157 O O . ILE A 1 185 ? -12.380 -0.772 11.261 1.00 98.38 185 ILE A O 1
ATOM 1161 N N . PHE A 1 186 ? -11.471 -2.257 12.686 1.00 97.31 186 PHE A N 1
ATOM 1162 C CA . PHE A 1 186 ? -12.689 -2.748 13.298 1.00 97.31 186 PHE A CA 1
ATOM 1163 C C . PHE A 1 186 ? -12.822 -2.113 14.680 1.00 97.31 186 PHE A C 1
ATOM 1165 O O . PHE A 1 186 ? -11.890 -2.181 15.486 1.00 97.31 186 PHE A O 1
ATOM 1172 N N . TYR A 1 187 ? -13.947 -1.460 14.955 1.00 96.75 187 TYR A N 1
ATOM 1173 C CA . TYR A 1 187 ? -14.170 -0.785 16.231 1.00 96.75 187 TYR A CA 1
ATOM 1174 C C . TYR A 1 187 ? -15.580 -0.993 16.765 1.00 96.75 187 TYR A C 1
ATOM 1176 O O . TYR A 1 187 ? -16.480 -1.181 15.969 1.00 96.75 187 TYR A O 1
ATOM 1184 N N . GLN A 1 188 ? -15.783 -0.965 18.084 1.00 94.38 188 GLN A N 1
ATOM 1185 C CA . GLN A 1 188 ? -17.122 -1.145 18.676 1.00 94.38 188 GLN A CA 1
ATOM 1186 C C . GLN A 1 188 ? -17.832 0.183 18.959 1.00 94.38 188 GLN A C 1
ATOM 1188 O O . GLN A 1 188 ? -18.979 0.374 18.604 1.00 94.38 188 GLN A O 1
ATOM 1193 N N . ASN A 1 189 ? -17.163 1.120 19.624 1.00 94.94 189 ASN A N 1
ATOM 1194 C CA . ASN A 1 189 ? -17.834 2.273 20.218 1.00 94.94 189 ASN A CA 1
ATOM 1195 C C . ASN A 1 189 ? -17.674 3.517 19.351 1.00 94.94 189 ASN A C 1
ATOM 1197 O O . ASN A 1 189 ? -18.639 4.167 18.962 1.00 94.94 189 ASN A O 1
ATOM 1201 N N . THR A 1 190 ? -16.431 3.928 19.100 1.00 95.81 190 THR A N 1
ATOM 1202 C CA . THR A 1 190 ? -16.166 5.206 18.433 1.00 95.81 190 THR A CA 1
ATOM 1203 C C . THR A 1 190 ? -14.870 5.153 17.647 1.00 95.81 190 THR A C 1
ATOM 1205 O O . THR A 1 190 ? -13.836 4.732 18.163 1.00 95.81 190 THR A O 1
ATOM 1208 N N . PHE A 1 191 ? -14.925 5.664 16.421 1.00 97.62 191 PHE A N 1
ATOM 1209 C CA . PHE A 1 191 ? -13.763 6.100 15.662 1.00 97.62 191 PHE A CA 1
ATOM 1210 C C . PHE A 1 191 ? -13.812 7.627 15.555 1.00 97.62 191 PHE A C 1
ATOM 1212 O O . PHE A 1 191 ? -14.778 8.181 15.034 1.00 97.62 191 PHE A O 1
ATOM 1219 N N . ASN A 1 192 ? -12.782 8.312 16.046 1.00 97.44 192 ASN A N 1
ATOM 1220 C CA . ASN A 1 192 ? -12.629 9.756 15.890 1.00 97.44 192 ASN A CA 1
ATOM 1221 C C . ASN A 1 192 ? -11.203 10.069 15.430 1.00 97.44 192 ASN A C 1
ATOM 1223 O O . ASN A 1 192 ? -10.231 9.608 16.032 1.00 97.44 192 ASN A O 1
ATOM 1227 N N . SER A 1 193 ? -11.079 10.856 14.365 1.00 96.75 193 SER A N 1
ATOM 1228 C CA . SER A 1 193 ? -9.792 11.245 13.804 1.00 96.75 193 SER A CA 1
ATOM 1229 C C . SER A 1 193 ? -9.734 12.747 13.574 1.00 96.75 193 SER A C 1
ATOM 1231 O O . SER A 1 193 ? -10.485 13.294 12.774 1.00 96.75 193 SER A O 1
ATOM 1233 N N . SER A 1 194 ? -8.775 13.386 14.235 1.00 97.00 194 SER A N 1
ATOM 1234 C CA . SER A 1 194 ? -8.275 14.726 13.900 1.00 97.00 194 SER A CA 1
ATOM 1235 C C . SER A 1 194 ? -6.923 14.669 13.176 1.00 97.00 194 SER A C 1
ATOM 1237 O O . SER A 1 194 ? -6.451 15.690 12.681 1.00 97.00 194 SER A O 1
ATOM 1239 N N . GLY A 1 195 ? -6.306 13.483 13.114 1.00 97.38 195 GLY A N 1
ATOM 1240 C CA . GLY A 1 195 ? -5.092 13.192 12.352 1.00 97.38 195 GLY A CA 1
ATOM 1241 C C . GLY A 1 195 ? -5.379 12.526 11.009 1.00 97.38 195 GLY A C 1
ATOM 1242 O O . GLY A 1 195 ? -6.429 12.738 10.403 1.00 97.38 195 GLY A O 1
ATOM 1243 N N . SER A 1 196 ? -4.439 11.699 10.537 1.00 97.81 196 SER A N 1
ATOM 1244 C CA . SER A 1 196 ? -4.511 11.091 9.198 1.00 97.81 196 SER A CA 1
ATOM 1245 C C . SER A 1 196 ? -4.549 9.563 9.221 1.00 97.81 196 SER A C 1
ATOM 1247 O O . SER A 1 196 ? -3.781 8.916 9.937 1.00 97.81 196 SER A O 1
ATOM 1249 N N . VAL A 1 197 ? -5.407 8.989 8.375 1.00 98.50 197 VAL A N 1
ATOM 1250 C CA . VAL A 1 197 ? -5.427 7.558 8.053 1.00 98.50 197 VAL A CA 1
ATOM 1251 C C . VAL A 1 197 ? -5.316 7.417 6.536 1.00 98.50 197 VAL A C 1
ATOM 1253 O O . VAL A 1 197 ? -6.204 7.870 5.819 1.00 98.50 197 VAL A O 1
ATOM 1256 N N . THR A 1 198 ? -4.207 6.867 6.029 1.00 98.06 198 THR A N 1
ATOM 1257 C CA . THR A 1 198 ? -3.884 6.915 4.586 1.00 98.06 198 THR A CA 1
ATOM 1258 C C . THR A 1 198 ? -3.344 5.601 4.034 1.00 98.06 198 THR A C 1
ATOM 1260 O O . THR A 1 198 ? -2.574 4.897 4.685 1.00 98.06 198 THR A O 1
ATOM 1263 N N . SER A 1 199 ? -3.729 5.271 2.802 1.00 97.94 199 SER A N 1
ATOM 1264 C CA . SER A 1 199 ? -3.208 4.109 2.084 1.00 97.94 199 SER A CA 1
ATOM 1265 C C . SER A 1 199 ? -3.071 4.404 0.591 1.00 97.94 199 SER A C 1
ATOM 1267 O O . SER A 1 199 ? -3.859 3.976 -0.245 1.00 97.94 199 SER A O 1
ATOM 1269 N N . ASN A 1 200 ? -2.056 5.190 0.257 1.00 98.06 200 ASN A N 1
ATOM 1270 C CA . ASN A 1 200 ? -1.786 5.647 -1.101 1.00 98.06 200 ASN A CA 1
ATOM 1271 C C . ASN A 1 200 ? -0.780 4.729 -1.799 1.00 98.06 200 ASN A C 1
ATOM 1273 O O . ASN A 1 200 ? 0.089 4.150 -1.148 1.00 98.06 200 ASN A O 1
ATOM 1277 N N . GLY A 1 201 ? -0.842 4.628 -3.125 1.00 97.44 201 GLY A N 1
ATOM 1278 C CA . GLY A 1 201 ? 0.283 4.100 -3.896 1.00 97.44 201 GLY A CA 1
ATOM 1279 C C . GLY A 1 201 ? 1.474 5.058 -3.872 1.00 97.44 201 GLY A C 1
ATOM 1280 O O . GLY A 1 201 ? 1.373 6.183 -3.373 1.00 97.44 201 GLY A O 1
ATOM 1281 N N . GLY A 1 202 ? 2.611 4.622 -4.411 1.00 96.25 202 GLY A N 1
ATOM 1282 C CA . GLY A 1 202 ? 3.716 5.548 -4.663 1.00 96.25 202 GLY A CA 1
ATOM 1283 C C . GLY A 1 202 ? 3.328 6.596 -5.716 1.00 96.25 202 GLY A C 1
ATOM 1284 O O . GLY A 1 202 ? 2.513 6.337 -6.603 1.00 96.25 202 GLY A O 1
ATOM 1285 N N . THR A 1 203 ? 3.911 7.786 -5.611 1.00 86.94 203 THR A N 1
ATOM 1286 C CA . THR A 1 203 ? 3.449 9.032 -6.249 1.00 86.94 203 THR A CA 1
ATOM 1287 C C . THR A 1 203 ? 4.383 9.569 -7.337 1.00 86.94 203 THR A C 1
ATOM 1289 O O . THR A 1 203 ? 4.311 10.742 -7.698 1.00 86.94 203 THR A O 1
ATOM 1292 N N . THR A 1 204 ? 5.284 8.743 -7.872 1.00 71.50 204 THR A N 1
ATOM 1293 C CA . THR A 1 204 ? 6.130 9.135 -9.014 1.00 71.50 204 THR A CA 1
ATOM 1294 C C . THR A 1 204 ? 5.346 9.236 -10.321 1.00 71.50 204 THR A C 1
ATOM 1296 O O . THR A 1 204 ? 4.141 9.013 -10.342 1.00 71.50 204 THR A O 1
ATOM 1299 N N . ALA A 1 205 ? 6.042 9.571 -11.418 1.00 70.75 205 ALA A N 1
ATOM 1300 C CA . ALA A 1 205 ? 5.469 9.857 -12.739 1.00 70.75 205 ALA A CA 1
ATOM 1301 C C . ALA A 1 205 ? 4.408 8.850 -13.226 1.00 70.75 205 ALA A C 1
ATOM 1303 O O . ALA A 1 205 ? 3.522 9.236 -13.981 1.00 70.75 205 ALA A O 1
ATOM 1304 N N . ILE A 1 206 ? 4.476 7.593 -12.776 1.00 87.56 206 ILE A N 1
ATOM 1305 C CA . ILE A 1 206 ? 3.433 6.592 -12.996 1.00 87.56 206 ILE A CA 1
ATOM 1306 C C . ILE A 1 206 ? 3.036 6.019 -11.637 1.00 87.56 206 ILE A C 1
ATOM 1308 O O . ILE A 1 206 ? 3.849 5.403 -10.940 1.00 87.56 206 ILE A O 1
ATOM 1312 N N . VAL A 1 207 ? 1.793 6.301 -11.255 1.00 94.31 207 VAL A N 1
ATOM 1313 C CA . VAL A 1 207 ? 1.275 6.169 -9.890 1.00 94.31 207 VAL A CA 1
ATOM 1314 C C . VAL A 1 207 ? 0.788 4.746 -9.632 1.00 94.31 207 VAL A C 1
ATOM 1316 O O . VAL A 1 207 ? 0.054 4.167 -10.437 1.00 94.31 207 VAL A O 1
ATOM 1319 N N . GLY A 1 208 ? 1.197 4.175 -8.500 1.00 97.38 208 GLY A N 1
ATOM 1320 C CA . GLY A 1 208 ? 0.684 2.887 -8.044 1.00 97.38 208 GLY A CA 1
ATOM 1321 C C . GLY A 1 208 ? -0.743 3.025 -7.520 1.00 97.38 208 GLY A C 1
ATOM 1322 O O . GLY A 1 208 ? -1.145 4.085 -7.042 1.00 97.38 208 GLY A O 1
ATOM 1323 N N . GLY A 1 209 ? -1.514 1.947 -7.571 1.00 98.31 209 GLY A N 1
ATOM 1324 C CA . GLY A 1 209 ? -2.866 1.939 -7.032 1.00 98.31 209 GLY A CA 1
ATOM 1325 C C . GLY A 1 209 ? -2.851 2.216 -5.533 1.00 98.31 209 GLY A C 1
ATOM 1326 O O . GLY A 1 209 ? -2.056 1.631 -4.796 1.00 98.31 209 GLY A O 1
ATOM 1327 N N . ALA A 1 210 ? -3.734 3.095 -5.064 1.00 98.38 210 ALA A N 1
ATOM 1328 C CA . ALA A 1 210 ? -4.027 3.194 -3.638 1.00 98.38 210 ALA A CA 1
ATOM 1329 C C . ALA A 1 210 ? -4.588 1.859 -3.139 1.00 98.38 210 ALA A C 1
ATOM 1331 O O . ALA A 1 210 ? -5.271 1.156 -3.882 1.00 98.38 210 ALA A O 1
ATOM 1332 N N . GLY A 1 211 ? -4.313 1.491 -1.897 1.00 97.88 211 GLY A N 1
ATOM 1333 C CA . GLY A 1 211 ? -5.099 0.432 -1.284 1.00 97.88 211 GLY A CA 1
ATOM 1334 C C . GLY A 1 211 ? -6.216 1.021 -0.441 1.00 97.88 211 GLY A C 1
ATOM 1335 O O . GLY A 1 211 ? -6.583 2.187 -0.591 1.00 97.88 211 GLY A O 1
ATOM 1336 N N . THR A 1 212 ? -6.816 0.211 0.418 1.00 98.19 212 THR A N 1
ATOM 1337 C CA . THR A 1 212 ? -8.029 0.633 1.123 1.00 98.19 212 THR A CA 1
ATOM 1338 C C . THR A 1 212 ? -7.752 1.113 2.539 1.00 98.19 212 THR A C 1
ATOM 1340 O O . THR A 1 212 ? -7.010 0.470 3.282 1.00 98.19 212 THR A O 1
ATOM 1343 N N . VAL A 1 213 ? -8.473 2.152 2.956 1.00 98.44 213 VAL A N 1
ATOM 1344 C CA . VAL A 1 213 ? -8.771 2.416 4.367 1.00 98.44 213 VAL A CA 1
ATOM 1345 C C . VAL A 1 213 ? -10.216 1.998 4.610 1.00 98.44 213 VAL A C 1
ATOM 1347 O O . VAL A 1 213 ? -11.142 2.638 4.116 1.00 98.44 213 VAL A O 1
ATOM 1350 N N . ARG A 1 214 ? -10.413 0.901 5.337 1.00 97.62 214 ARG A N 1
ATOM 1351 C CA . ARG A 1 214 ? -11.726 0.352 5.670 1.00 97.62 214 ARG A CA 1
ATOM 1352 C C . ARG A 1 214 ? -11.975 0.529 7.160 1.00 97.62 214 ARG A C 1
ATOM 1354 O O . ARG A 1 214 ? -11.204 0.032 7.976 1.00 97.62 214 ARG A O 1
ATOM 1361 N N . LEU A 1 215 ? -13.055 1.222 7.495 1.00 97.31 215 LEU A N 1
ATOM 1362 C CA . LEU A 1 215 ? -13.524 1.410 8.863 1.00 97.31 215 LEU A CA 1
ATOM 1363 C C . LEU A 1 215 ? -14.818 0.613 9.022 1.00 97.31 215 LEU A C 1
ATOM 1365 O O . LEU A 1 215 ? -15.740 0.780 8.227 1.00 97.31 215 LEU A O 1
ATOM 1369 N N . VAL A 1 216 ? -14.868 -0.274 10.008 1.00 96.19 216 VAL A N 1
ATOM 1370 C CA . VAL A 1 216 ? -16.015 -1.147 10.263 1.00 96.19 216 VAL A CA 1
ATOM 1371 C C . VAL A 1 216 ? -16.422 -0.992 11.716 1.00 96.19 216 VAL A C 1
ATOM 1373 O O . VAL A 1 216 ? -15.642 -1.312 12.613 1.00 96.19 216 VAL A O 1
ATOM 1376 N N . ASN A 1 217 ? -17.644 -0.512 11.932 1.00 94.88 217 ASN A N 1
ATOM 1377 C CA . ASN A 1 217 ? -18.242 -0.519 13.253 1.00 94.88 217 ASN A CA 1
ATOM 1378 C C . ASN A 1 217 ? -18.833 -1.909 13.544 1.00 94.88 217 ASN A C 1
ATOM 1380 O O . ASN A 1 217 ? -19.553 -2.457 12.713 1.00 94.88 217 ASN A O 1
ATOM 1384 N N . LEU A 1 218 ? -18.493 -2.463 14.700 1.00 91.62 218 LEU A N 1
ATOM 1385 C CA . LEU A 1 218 ? -18.905 -3.759 15.224 1.00 91.62 218 LEU A CA 1
ATOM 1386 C C . LEU A 1 218 ? -19.872 -3.627 16.407 1.00 91.62 218 LEU A C 1
ATOM 1388 O O . LEU A 1 218 ? -20.126 -4.627 17.070 1.00 91.62 218 LEU A O 1
ATOM 1392 N N . SER A 1 219 ? -20.368 -2.424 16.722 1.00 80.00 219 SER A N 1
ATOM 1393 C CA . SER A 1 219 ? -21.509 -2.305 17.632 1.00 80.00 219 SER A CA 1
ATOM 1394 C C . SER A 1 219 ? -22.713 -3.015 17.018 1.00 80.00 219 SER A C 1
ATOM 1396 O O . SER A 1 219 ? -23.244 -2.536 16.011 1.00 80.00 219 SER A O 1
ATOM 1398 N N . ASP A 1 220 ? -23.109 -4.125 17.633 1.00 58.34 220 ASP A N 1
ATOM 1399 C CA . ASP A 1 220 ? -24.489 -4.606 17.599 1.00 58.34 220 ASP A CA 1
ATOM 1400 C C . ASP A 1 220 ? -25.394 -3.635 18.386 1.00 58.34 220 ASP A C 1
ATOM 1402 O O . ASP A 1 220 ? -24.953 -3.136 19.453 1.00 58.34 220 ASP A O 1
#

pLDDT: mean 91.09, std 11.98, range [49.41, 98.81]

Foldseek 3Di:
DEAEAAAEDEFLAEDELAQVFDAPDQFDWDWDADPVGDIQTDAFWFWAKQQWALRAWAEGDRQFWTWWYWWHWDPQITAIWETGGLFFWIKWAAFSNQAYGDYHQHEWHEDPDPAWTIEGCCTYRPWHHGTFGHYEYEHQEYEAEANGEYAGEWTGIDWDADDPPPDDDRTTRTIIWTIWYGYAYEYAHYYDHNHDYATFTHDPSRGIHGYYYHYHHPHD

Sequence (220 aa):
MFMYIDGALTVNGTISMTARGAANVPGDRILILTDSGTSYEIPAVGGAGGASRDAVGVAGSNGATGGGAAGGGTTWGGSAGSAGTSYSGGSGGGGYSCGAASSNGGSGGSSGCTGGGGAGNPAANGGTDGTGGLLIIYAKTVLVSSTGKIQSNGSNGRAVYYNC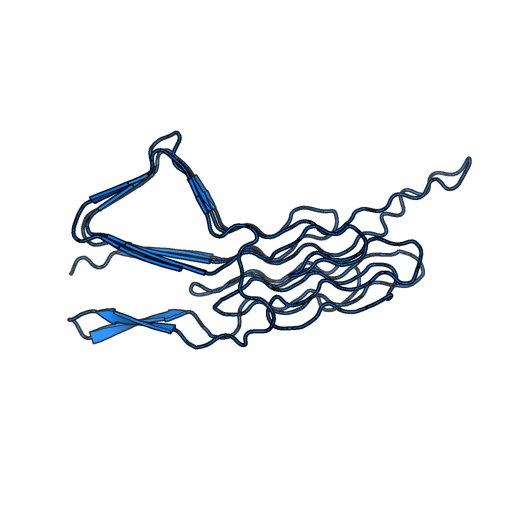GSGSCANVSGGGASGGGSINIFYQNTFNSSGSVTSNGGTTAIVGGAGTVRLVNLSD

Radius of gyration: 18.19 Å; chains: 1; bounding box: 45×38×53 Å